Protein AF-A0A423Q0F4-F1 (afdb_monomer)

Mean predicted aligned error: 10.92 Å

Radius of gyration: 23.98 Å; Cα contacts (8 Å, |Δi|>4): 524; chains: 1; bounding box: 51×49×92 Å

Sequence (237 aa):
MSHARRPVGFLVGTGVAAMLVLAGCHDDTAHIDTHADQPAQPDGPSQTDLSLPELSAGTSAVVLAGDPAGNDGLAFFDESGRAFISLAPTSGIGAQVIYRRANASAPWHRVPAPTTPLSLTRRFTIAAPVAPITADNLAGHYQSVIGDDIAAFTINDAATIDAAGAGCRLAGRIAPAQRLAAGTAAHLSVAGCAGTADGDYDGLIVVDTEAINAAWHFIGAGDGQVLDIYAFLISEG

Structure (mmCIF, N/CA/C/O backbone):
data_AF-A0A423Q0F4-F1
#
_entry.id   AF-A0A423Q0F4-F1
#
loop_
_atom_site.group_PDB
_atom_site.id
_atom_site.type_symbol
_atom_site.label_atom_id
_atom_site.label_alt_id
_atom_site.label_comp_id
_atom_site.label_asym_id
_atom_site.label_entity_id
_atom_site.label_seq_id
_atom_site.pdbx_PDB_ins_code
_atom_site.Cartn_x
_atom_site.Cartn_y
_atom_site.Cartn_z
_atom_site.occupancy
_atom_site.B_iso_or_equiv
_atom_site.auth_seq_id
_atom_site.auth_comp_id
_atom_site.auth_asym_id
_atom_site.auth_atom_id
_atom_site.pdbx_PDB_model_num
ATOM 1 N N . MET A 1 1 ? -20.692 -15.185 52.827 1.00 48.38 1 MET A N 1
ATOM 2 C CA . MET A 1 1 ? -22.017 -15.725 52.456 1.00 48.38 1 MET A CA 1
ATOM 3 C C . MET A 1 1 ? -21.889 -16.311 51.065 1.00 48.38 1 MET A C 1
ATOM 5 O O . MET A 1 1 ? -21.524 -15.600 50.143 1.00 48.38 1 MET A O 1
ATOM 9 N N . SER A 1 2 ? -22.018 -17.631 50.985 1.00 54.19 2 SER A N 1
ATOM 10 C CA . SER A 1 2 ? -21.721 -18.450 49.811 1.00 54.19 2 SER A CA 1
ATOM 11 C C . SER A 1 2 ? -22.991 -18.586 48.974 1.00 54.19 2 SER A C 1
ATOM 13 O O . SER A 1 2 ? -23.989 -19.080 49.498 1.00 54.19 2 SER A O 1
ATOM 15 N N . HIS A 1 3 ? -22.981 -18.135 47.717 1.00 51.12 3 HIS A N 1
ATOM 16 C CA . HIS A 1 3 ? -24.087 -18.369 46.791 1.00 51.12 3 HIS A CA 1
ATOM 17 C C . HIS A 1 3 ? -23.683 -19.324 45.671 1.00 51.12 3 HIS A C 1
ATOM 19 O O . HIS A 1 3 ? -22.621 -19.233 45.062 1.00 51.12 3 HIS A O 1
ATOM 25 N N . ALA A 1 4 ? -24.572 -20.297 45.512 1.00 56.38 4 ALA A N 1
ATOM 26 C CA . ALA A 1 4 ? -24.436 -21.552 44.814 1.00 56.38 4 ALA A CA 1
ATOM 27 C C . ALA A 1 4 ? -24.379 -21.425 43.289 1.00 56.38 4 ALA A C 1
ATOM 29 O O . ALA A 1 4 ? -25.047 -20.597 42.674 1.00 56.38 4 ALA A O 1
ATOM 30 N N . ARG A 1 5 ? -23.633 -22.362 42.697 1.00 60.22 5 ARG A N 1
ATOM 31 C CA . ARG A 1 5 ? -23.650 -22.705 41.273 1.00 60.22 5 ARG A CA 1
ATOM 32 C C . ARG A 1 5 ? -25.023 -23.248 40.858 1.00 60.22 5 ARG A C 1
ATOM 34 O O . ARG A 1 5 ? -25.636 -24.015 41.600 1.00 60.22 5 ARG A O 1
ATOM 41 N N . ARG A 1 6 ? -25.434 -22.958 39.622 1.00 58.25 6 ARG A N 1
ATOM 42 C CA . ARG A 1 6 ? -26.453 -23.718 38.880 1.00 58.25 6 ARG A CA 1
ATOM 43 C C . ARG A 1 6 ? -25.888 -24.140 37.518 1.00 58.25 6 ARG A C 1
ATOM 45 O O . ARG A 1 6 ? -25.431 -23.262 36.794 1.00 58.25 6 ARG A O 1
ATOM 52 N N . PRO A 1 7 ? -25.935 -25.434 37.155 1.00 62.53 7 PRO A N 1
ATOM 53 C CA . PRO A 1 7 ? -25.719 -25.898 35.791 1.00 62.53 7 PRO A CA 1
ATOM 54 C C . PRO A 1 7 ? -27.043 -26.363 35.164 1.00 62.53 7 PRO A C 1
ATOM 56 O O . PRO A 1 7 ? -27.762 -27.163 35.754 1.00 62.53 7 PRO A O 1
ATOM 59 N N . VAL A 1 8 ? -27.348 -25.883 33.961 1.00 56.84 8 VAL A N 1
ATOM 60 C CA . VAL A 1 8 ? -28.363 -26.413 33.027 1.00 56.84 8 VAL A CA 1
ATOM 61 C C . VAL A 1 8 ? -27.888 -25.931 31.646 1.00 56.84 8 VAL A C 1
ATOM 63 O O . VAL A 1 8 ? -27.574 -24.756 31.531 1.00 56.84 8 VAL A O 1
ATOM 66 N N . GLY A 1 9 ? -27.717 -26.692 30.568 1.00 46.19 9 GLY A N 1
ATOM 67 C CA . GLY A 1 9 ? -28.124 -28.042 30.197 1.00 46.19 9 GLY A CA 1
ATOM 68 C C . GLY A 1 9 ? -28.614 -27.991 28.739 1.00 46.19 9 GLY A C 1
ATOM 69 O O . GLY A 1 9 ? -29.471 -27.166 28.452 1.00 46.19 9 GLY A O 1
ATOM 70 N N . PHE A 1 10 ? -28.114 -28.901 27.885 1.00 43.16 10 PHE A N 1
ATOM 71 C CA . PHE A 1 10 ? -28.617 -29.261 26.537 1.00 43.16 10 PHE A CA 1
ATOM 72 C C . PHE A 1 10 ? -28.525 -28.167 25.437 1.00 43.16 10 PHE A C 1
ATOM 74 O O . PHE A 1 10 ? -28.510 -26.986 25.730 1.00 43.16 10 PHE A O 1
ATOM 81 N N . LEU A 1 11 ? -28.396 -28.446 24.134 1.00 53.53 11 LEU A N 1
ATOM 82 C CA . LEU A 1 11 ? -28.873 -29.560 23.314 1.00 53.53 11 LEU A CA 1
ATOM 83 C C . LEU A 1 11 ? -27.919 -29.794 22.122 1.00 53.53 11 LEU A C 1
ATOM 85 O O . LEU A 1 11 ? -27.473 -28.853 21.473 1.00 53.53 11 LEU A O 1
ATOM 89 N N . VAL A 1 12 ? -27.673 -31.067 21.815 1.00 52.34 12 VAL A N 1
ATOM 90 C CA . VAL A 1 12 ? -27.066 -31.550 20.568 1.00 52.34 12 VAL A CA 1
ATOM 91 C C . VAL A 1 12 ? -28.127 -31.497 19.467 1.00 52.34 12 VAL A C 1
ATOM 93 O O . VAL A 1 12 ? -29.198 -32.078 19.628 1.00 52.34 12 VAL A O 1
ATOM 96 N N . GLY A 1 13 ? -27.832 -30.824 18.356 1.00 53.34 13 GLY A N 1
ATOM 97 C CA . GLY A 1 13 ? -28.673 -30.795 17.160 1.00 53.34 13 GLY A CA 1
ATOM 98 C C . GLY A 1 13 ? -27.864 -31.182 15.929 1.00 53.34 13 GLY A C 1
ATOM 99 O O . GLY A 1 13 ? -27.228 -30.338 15.308 1.00 53.34 13 GLY A O 1
ATOM 100 N N . THR A 1 14 ? -27.865 -32.470 15.595 1.00 55.72 14 THR A N 1
ATOM 101 C CA . THR A 1 14 ? -27.281 -33.011 14.364 1.00 55.72 14 THR A CA 1
ATOM 102 C C . THR A 1 14 ? -28.329 -32.910 13.257 1.00 55.72 14 THR A C 1
ATOM 104 O O . THR A 1 14 ? -29.300 -33.662 13.252 1.00 55.72 14 THR A O 1
ATOM 107 N N . GLY A 1 15 ? -28.160 -31.963 12.336 1.00 54.22 15 GLY A N 1
ATOM 108 C CA . GLY A 1 15 ? -29.007 -31.814 11.154 1.00 54.22 15 GLY A CA 1
ATOM 109 C C . GLY A 1 15 ? -28.207 -32.086 9.888 1.00 54.22 15 GLY A C 1
ATOM 110 O O . GLY A 1 15 ? -27.555 -31.189 9.368 1.00 54.22 15 GLY A O 1
ATOM 111 N N . VAL A 1 16 ? -28.248 -33.327 9.402 1.00 50.56 16 VAL A N 1
ATOM 112 C CA . VAL A 1 16 ? -27.794 -33.686 8.053 1.00 50.56 16 VAL A CA 1
ATOM 113 C C . VAL A 1 16 ? -28.953 -33.419 7.098 1.00 50.56 16 VAL A C 1
ATOM 115 O O . VAL A 1 16 ? -29.982 -34.083 7.185 1.00 50.56 16 VAL A O 1
ATOM 118 N N . ALA A 1 17 ? -28.782 -32.472 6.178 1.00 60.41 17 ALA A N 1
ATOM 119 C CA . ALA A 1 17 ? -29.654 -32.316 5.022 1.00 60.41 17 ALA A CA 1
ATOM 120 C C . ALA A 1 17 ? -28.823 -32.543 3.757 1.00 60.41 17 ALA A C 1
ATOM 122 O O . ALA A 1 17 ? -28.063 -31.683 3.320 1.00 60.41 17 ALA A O 1
ATOM 123 N N . ALA A 1 18 ? -28.952 -33.745 3.200 1.00 53.09 18 ALA A N 1
ATOM 124 C CA . ALA A 1 18 ? -28.515 -34.057 1.852 1.00 53.09 18 ALA A CA 1
ATOM 125 C C . ALA A 1 18 ? -29.505 -33.426 0.863 1.00 53.09 18 ALA A C 1
ATOM 127 O O . ALA A 1 18 ? -30.694 -33.743 0.900 1.00 53.09 18 ALA A O 1
ATOM 128 N N . MET A 1 19 ? -29.021 -32.559 -0.027 1.00 53.00 19 MET A N 1
ATOM 129 C CA . MET A 1 19 ? -29.768 -32.139 -1.210 1.00 53.00 19 MET A CA 1
ATOM 130 C C . MET A 1 19 ? -29.064 -32.657 -2.460 1.00 53.00 19 MET A C 1
ATOM 132 O O . MET A 1 19 ? -27.984 -32.217 -2.841 1.00 53.00 19 MET A O 1
ATOM 136 N N . LEU A 1 20 ? -29.720 -33.652 -3.046 1.00 57.06 20 LEU A N 1
ATOM 137 C CA . LEU A 1 20 ? -29.474 -34.280 -4.329 1.00 57.06 20 LEU A CA 1
ATOM 138 C C . LEU A 1 20 ? -30.381 -33.585 -5.348 1.00 57.06 20 LEU A C 1
ATOM 140 O O . LEU A 1 20 ? -31.589 -33.789 -5.271 1.00 57.06 20 LEU A O 1
ATOM 144 N N . VAL A 1 21 ? -29.851 -32.803 -6.293 1.00 54.59 21 VAL A N 1
ATOM 145 C CA . VAL A 1 21 ? -30.644 -32.317 -7.437 1.00 54.59 21 VAL A CA 1
ATOM 146 C C . VAL A 1 21 ? -29.790 -32.218 -8.710 1.00 54.59 21 VAL A C 1
ATOM 148 O O . VAL A 1 21 ? -29.013 -31.292 -8.893 1.00 54.59 21 VAL A O 1
ATOM 151 N N . LEU A 1 22 ? -30.004 -33.236 -9.549 1.00 55.41 22 LEU A N 1
ATOM 152 C CA . LEU A 1 22 ? -30.220 -33.238 -11.002 1.00 55.41 22 LEU A CA 1
ATOM 153 C C . LEU A 1 22 ? -29.158 -32.646 -11.945 1.00 55.41 22 LEU A C 1
ATOM 155 O O . LEU A 1 22 ? -29.043 -31.443 -12.155 1.00 55.41 22 LEU A O 1
ATOM 159 N N . ALA A 1 23 ? -28.510 -33.579 -12.647 1.00 54.31 23 ALA A N 1
ATOM 160 C CA . ALA A 1 23 ? -27.918 -33.387 -13.961 1.00 54.31 23 ALA A CA 1
ATOM 161 C C . ALA A 1 23 ? -28.992 -32.956 -14.978 1.00 54.31 23 ALA A C 1
ATOM 163 O O . ALA A 1 23 ? -29.957 -33.684 -15.216 1.00 54.31 23 ALA A O 1
ATOM 164 N N . GLY A 1 24 ? -28.803 -31.782 -15.580 1.00 47.88 24 GLY A N 1
ATOM 165 C CA . GLY A 1 24 ? -29.509 -31.347 -16.779 1.00 47.88 24 GLY A CA 1
ATOM 166 C C . GLY A 1 24 ? -28.598 -31.506 -17.991 1.00 47.88 24 GLY A C 1
ATOM 167 O O . GLY A 1 24 ? -27.594 -30.809 -18.107 1.00 47.88 24 GLY A O 1
ATOM 168 N N . CYS A 1 25 ? -28.944 -32.436 -18.879 1.00 68.75 25 CYS A N 1
ATOM 169 C CA . CYS A 1 25 ? -28.477 -32.451 -20.260 1.00 68.75 25 CYS A CA 1
ATOM 170 C C . CYS A 1 25 ? -29.236 -31.355 -21.021 1.00 68.75 25 CYS A C 1
ATOM 172 O O . CYS A 1 25 ? -30.467 -31.361 -20.986 1.00 68.75 25 CYS A O 1
ATOM 174 N N . HIS A 1 26 ? -28.543 -30.440 -21.702 1.00 50.12 26 HIS A N 1
ATOM 175 C CA . HIS A 1 26 ? -29.194 -29.547 -22.660 1.00 50.12 26 HIS A CA 1
ATOM 176 C C . HIS A 1 26 ? -28.307 -29.300 -23.886 1.00 50.12 26 HIS A C 1
ATOM 178 O O . HIS A 1 26 ? -27.289 -28.621 -23.806 1.00 50.12 26 HIS A O 1
ATOM 184 N N . ASP A 1 27 ? -28.718 -29.972 -24.962 1.00 57.00 27 ASP A N 1
ATOM 185 C CA . ASP A 1 27 ? -28.709 -29.623 -26.385 1.00 57.00 27 ASP A CA 1
ATOM 186 C C . ASP A 1 27 ? -27.576 -28.762 -26.971 1.00 57.00 27 ASP A C 1
ATOM 188 O O . ASP A 1 27 ? -27.531 -27.538 -26.850 1.00 57.00 27 ASP A O 1
ATOM 192 N N . ASP A 1 28 ? -26.756 -29.446 -27.777 1.00 52.50 28 ASP A N 1
ATOM 193 C CA . ASP A 1 28 ? -25.955 -28.894 -28.867 1.00 52.50 28 ASP A CA 1
ATOM 194 C C . ASP A 1 28 ? -26.846 -28.125 -29.857 1.00 52.50 28 ASP A C 1
ATOM 196 O O . ASP A 1 28 ? -27.522 -28.712 -30.706 1.00 52.50 28 ASP A O 1
ATOM 200 N N . THR A 1 29 ? -26.807 -26.793 -29.795 1.00 55.84 29 THR A N 1
ATOM 201 C CA . THR A 1 29 ? -27.283 -25.938 -30.887 1.00 55.84 29 THR A CA 1
ATOM 202 C C . THR A 1 29 ? -26.090 -25.203 -31.478 1.00 55.84 29 THR A C 1
ATOM 204 O O . THR A 1 29 ? -25.534 -24.286 -30.877 1.00 55.84 29 THR A O 1
ATOM 207 N N . ALA A 1 30 ? -25.683 -25.633 -32.670 1.00 53.69 30 ALA A N 1
ATOM 208 C CA . ALA A 1 30 ? -24.717 -24.934 -33.497 1.00 53.69 30 ALA A CA 1
ATOM 209 C C . ALA A 1 30 ? -25.262 -23.543 -33.869 1.00 53.69 30 ALA A C 1
ATOM 211 O O . ALA A 1 30 ? -26.082 -23.419 -34.776 1.00 53.69 30 ALA A O 1
ATOM 212 N N . HIS A 1 31 ? -24.790 -22.503 -33.181 1.00 48.31 31 HIS A N 1
ATOM 213 C CA . HIS A 1 31 ? -24.920 -21.12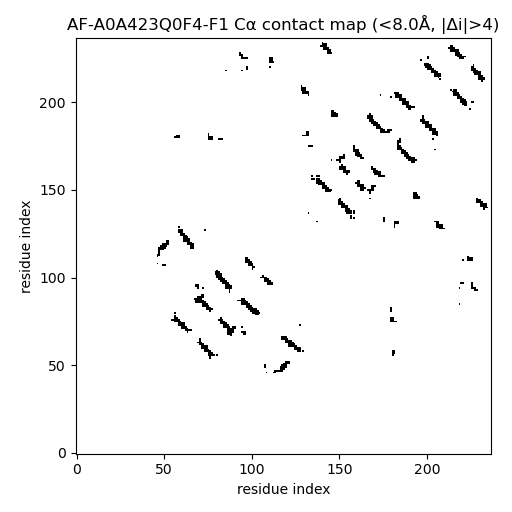3 -33.639 1.00 48.31 31 HIS A CA 1
ATOM 214 C C . HIS A 1 31 ? -23.675 -20.759 -34.455 1.00 48.31 31 HIS A C 1
ATOM 216 O O . HIS A 1 31 ? -22.594 -20.512 -33.923 1.00 48.31 31 HIS A O 1
ATOM 222 N N . ILE A 1 32 ? -23.833 -20.782 -35.780 1.00 53.03 32 ILE A N 1
ATOM 223 C CA . ILE A 1 32 ? -22.963 -20.066 -36.711 1.00 53.03 32 ILE A CA 1
ATOM 224 C C . ILE A 1 32 ? -23.462 -18.622 -36.697 1.00 53.03 32 ILE A C 1
ATOM 226 O O . ILE A 1 32 ? -24.402 -18.303 -37.418 1.00 53.03 32 ILE A O 1
ATOM 230 N N . ASP A 1 33 ? -22.847 -17.768 -35.879 1.00 48.81 33 ASP A N 1
ATOM 231 C CA . ASP A 1 33 ? -23.022 -16.319 -35.981 1.00 48.81 33 ASP A CA 1
ATOM 232 C C . ASP A 1 33 ? -21.748 -15.681 -36.535 1.00 48.81 33 ASP A C 1
ATOM 234 O O . ASP A 1 33 ? -20.700 -15.566 -35.898 1.00 48.81 33 ASP A O 1
ATOM 238 N N . THR A 1 34 ? -21.862 -15.291 -37.800 1.00 51.75 34 THR A N 1
ATOM 239 C CA . THR A 1 34 ? -20.984 -14.378 -38.521 1.00 51.75 34 THR A CA 1
ATOM 240 C C . THR A 1 34 ? -20.975 -13.008 -37.842 1.00 51.75 34 THR A C 1
ATOM 242 O O . THR A 1 34 ? -21.810 -12.160 -38.146 1.00 51.75 34 THR A O 1
ATOM 245 N N . HIS A 1 35 ? -19.999 -12.761 -36.969 1.00 46.22 35 HIS A N 1
ATOM 246 C CA . HIS A 1 35 ? -19.651 -11.410 -36.522 1.00 46.22 35 HIS A CA 1
ATOM 247 C C . HIS A 1 35 ? -18.732 -10.730 -37.548 1.00 46.22 35 HIS A C 1
ATOM 249 O O . HIS A 1 35 ? -17.524 -10.607 -37.352 1.00 46.22 35 HIS A O 1
ATOM 255 N N . ALA A 1 36 ? -19.312 -10.296 -38.665 1.00 54.66 36 ALA A N 1
ATOM 256 C CA . ALA A 1 36 ? -18.805 -9.146 -39.406 1.00 54.66 36 ALA A CA 1
ATOM 257 C C . ALA A 1 36 ? -19.613 -7.931 -38.921 1.00 54.66 36 ALA A C 1
ATOM 259 O O . ALA A 1 36 ? -20.827 -8.038 -38.798 1.00 54.66 36 ALA A O 1
ATOM 260 N N . ASP A 1 37 ? -18.944 -6.819 -38.617 1.00 50.91 37 ASP A N 1
ATOM 261 C CA . ASP A 1 37 ? -19.517 -5.552 -38.118 1.00 50.91 37 ASP A CA 1
ATOM 262 C C . ASP A 1 37 ? -19.712 -5.403 -36.598 1.00 50.91 37 ASP A C 1
ATOM 264 O O . ASP A 1 37 ? -20.593 -4.669 -36.148 1.00 50.91 37 ASP A O 1
ATOM 268 N N . GLN A 1 38 ? -18.833 -5.987 -35.776 1.00 51.53 38 GLN A N 1
ATOM 269 C CA . GLN A 1 38 ? -18.613 -5.407 -34.446 1.00 51.53 38 GLN A CA 1
ATOM 270 C C . GLN A 1 38 ? -17.633 -4.230 -34.598 1.00 51.53 38 GLN A C 1
ATOM 272 O O . GLN A 1 38 ? -16.486 -4.462 -34.992 1.00 51.53 38 GLN A O 1
ATOM 277 N N . PRO A 1 39 ? -18.047 -2.968 -34.354 1.00 52.50 39 PRO A N 1
ATOM 278 C CA . PRO A 1 39 ? -17.123 -1.842 -34.377 1.00 52.50 39 PRO A CA 1
ATOM 279 C C . PRO A 1 39 ? -15.996 -2.126 -33.388 1.00 52.50 39 PRO A C 1
ATOM 281 O O . PRO A 1 39 ? -16.258 -2.589 -32.276 1.00 52.50 39 PRO A O 1
ATOM 284 N N . ALA A 1 40 ? -14.754 -1.890 -33.818 1.00 54.81 40 ALA A N 1
ATOM 285 C CA . ALA A 1 40 ? -13.580 -2.048 -32.975 1.00 54.81 40 ALA A CA 1
ATOM 286 C C . ALA A 1 40 ? -13.851 -1.374 -31.627 1.00 54.81 40 ALA A C 1
ATOM 288 O O . ALA A 1 40 ? -14.123 -0.171 -31.563 1.00 54.81 40 ALA A O 1
ATOM 289 N N . GLN A 1 41 ? -13.850 -2.175 -30.564 1.00 44.31 41 GLN A N 1
ATOM 290 C CA . GLN A 1 41 ? -13.897 -1.649 -29.214 1.00 44.31 41 GLN A CA 1
ATOM 291 C C . GLN A 1 41 ? -12.660 -0.751 -29.090 1.00 44.31 41 GLN A C 1
ATOM 293 O O . GLN A 1 41 ? -11.574 -1.227 -29.420 1.00 44.31 41 GLN A O 1
ATOM 298 N N . PRO A 1 42 ? -12.799 0.539 -28.737 1.00 46.00 42 PRO A N 1
ATOM 299 C CA . PRO A 1 42 ? -11.658 1.438 -28.693 1.00 46.00 42 PRO A CA 1
ATOM 300 C C . PRO A 1 42 ? -10.636 0.829 -27.745 1.00 46.00 42 PRO A C 1
ATOM 302 O O . PRO A 1 42 ? -10.959 0.578 -26.582 1.00 46.00 42 PRO A O 1
ATOM 305 N N . ASP A 1 43 ? -9.447 0.535 -28.272 1.00 52.03 43 ASP A N 1
ATOM 306 C CA . ASP A 1 43 ? -8.318 0.070 -27.485 1.00 52.03 43 ASP A CA 1
ATOM 307 C C . ASP A 1 43 ? -8.177 1.045 -26.313 1.00 52.03 43 ASP A C 1
ATOM 309 O O . ASP A 1 43 ? -7.875 2.229 -26.499 1.00 52.03 43 ASP A O 1
ATOM 313 N N . GLY A 1 44 ? -8.493 0.575 -25.099 1.00 50.62 44 GLY A N 1
ATOM 314 C CA . GLY A 1 44 ? -8.213 1.331 -23.883 1.00 50.62 44 GLY A CA 1
ATOM 315 C C . GLY A 1 44 ? -6.748 1.765 -23.921 1.00 50.62 44 GLY A C 1
ATOM 316 O O . GLY A 1 44 ? -5.949 1.068 -24.551 1.00 50.62 44 GLY A O 1
ATOM 317 N N . PRO A 1 45 ? -6.386 2.917 -23.324 1.00 47.28 45 PRO A N 1
ATOM 318 C CA . PRO A 1 45 ? -5.078 3.533 -23.521 1.00 47.28 45 PRO A CA 1
ATOM 319 C C . PRO A 1 45 ? -3.982 2.477 -23.415 1.00 47.28 45 PRO A C 1
ATOM 321 O O . PRO A 1 45 ? -3.787 1.889 -22.350 1.00 47.28 45 PRO A O 1
ATOM 324 N N . SER A 1 46 ? -3.344 2.196 -24.559 1.00 51.03 46 SER A N 1
ATOM 325 C CA . SER A 1 46 ? -2.267 1.221 -24.673 1.00 51.03 46 SER A CA 1
ATOM 326 C C . SER A 1 46 ? -1.268 1.549 -23.585 1.00 51.03 46 SER A C 1
ATOM 328 O O . SER A 1 46 ? -0.697 2.639 -23.596 1.00 51.03 46 SER A O 1
ATOM 330 N N . GLN A 1 47 ? -1.128 0.632 -22.630 1.00 54.25 47 GLN A N 1
ATOM 331 C CA . GLN A 1 47 ? -0.274 0.786 -21.469 1.00 54.25 47 GLN A CA 1
ATOM 332 C C . GLN A 1 47 ? 1.102 1.226 -21.954 1.00 54.25 47 GLN A C 1
ATOM 334 O O . GLN A 1 47 ? 1.791 0.494 -22.663 1.00 54.25 47 GLN A O 1
ATOM 339 N N . THR A 1 48 ? 1.409 2.490 -21.693 1.00 60.97 48 THR A N 1
ATOM 340 C CA . THR A 1 48 ? 2.514 3.166 -22.342 1.00 60.97 48 THR A CA 1
ATOM 341 C C . THR A 1 48 ? 3.811 2.462 -21.986 1.00 60.97 48 THR A C 1
ATOM 343 O O . THR A 1 48 ? 3.977 2.078 -20.832 1.00 60.97 48 THR A O 1
ATOM 346 N N . ASP A 1 49 ? 4.684 2.279 -22.979 1.00 77.25 49 ASP A N 1
ATOM 347 C CA . ASP A 1 49 ? 5.936 1.519 -22.895 1.00 77.25 49 ASP A CA 1
ATOM 348 C C . ASP A 1 49 ? 6.628 1.755 -21.539 1.00 77.25 49 ASP A C 1
ATOM 350 O O . ASP A 1 49 ? 7.097 2.864 -21.263 1.00 77.25 49 ASP A O 1
ATOM 354 N N . LEU A 1 50 ? 6.571 0.746 -20.661 1.00 80.56 50 LEU A N 1
ATOM 355 C CA . LEU A 1 50 ? 7.010 0.817 -19.271 1.00 80.56 50 LEU A CA 1
ATOM 356 C C . LEU A 1 50 ? 8.087 -0.233 -19.025 1.00 80.56 50 LEU A C 1
ATOM 358 O O . LEU A 1 50 ? 7.821 -1.435 -19.020 1.00 80.56 50 LEU A O 1
ATOM 362 N N . SER A 1 51 ? 9.305 0.238 -18.777 1.00 81.44 51 SER A N 1
ATOM 363 C CA . SER A 1 51 ? 10.460 -0.608 -18.478 1.00 81.44 51 SER A CA 1
ATOM 364 C C . SER A 1 51 ? 10.960 -0.348 -17.063 1.00 81.44 51 SER A C 1
ATOM 366 O O . SER A 1 51 ? 11.120 0.807 -16.665 1.00 81.44 51 SER A O 1
ATOM 368 N N . LEU A 1 52 ? 11.193 -1.421 -16.305 1.00 85.12 52 LEU A N 1
ATOM 369 C CA . LEU A 1 52 ? 11.758 -1.383 -14.959 1.00 85.12 52 LEU A CA 1
ATOM 370 C C . LEU A 1 52 ? 13.042 -2.220 -14.898 1.00 85.12 52 LEU A C 1
ATOM 372 O O . LEU A 1 52 ? 13.148 -3.232 -15.594 1.00 85.12 52 LEU A O 1
ATOM 376 N N . PRO A 1 53 ? 14.007 -1.836 -14.046 1.00 83.12 53 PRO A N 1
ATOM 377 C CA . PRO A 1 53 ? 15.214 -2.620 -13.823 1.00 83.12 53 PRO A CA 1
ATOM 378 C C . PRO A 1 53 ? 14.881 -3.980 -13.198 1.00 83.12 53 PRO A C 1
ATOM 380 O O . PRO A 1 53 ? 13.956 -4.099 -12.396 1.00 83.12 53 PRO A O 1
ATOM 383 N N . GLU A 1 54 ? 15.685 -4.996 -13.509 1.00 82.19 54 GLU A N 1
ATOM 384 C CA . GLU A 1 54 ? 15.584 -6.294 -12.843 1.00 82.19 54 GLU A CA 1
ATOM 385 C C . GLU A 1 54 ? 16.044 -6.179 -11.380 1.00 82.19 54 GLU A C 1
ATOM 387 O O . GLU A 1 54 ? 17.140 -5.683 -11.078 1.00 82.19 54 GLU A O 1
ATOM 392 N N . LEU A 1 55 ? 15.181 -6.627 -10.469 1.00 85.56 55 LEU A N 1
ATOM 393 C CA . LEU A 1 55 ? 15.412 -6.688 -9.029 1.00 85.56 55 LEU A CA 1
ATOM 394 C C . LEU A 1 55 ? 15.347 -8.152 -8.583 1.00 85.56 55 LEU A C 1
ATOM 396 O O . LEU A 1 55 ? 14.574 -8.940 -9.125 1.00 85.56 55 LEU A O 1
ATOM 400 N N . SER A 1 56 ? 16.179 -8.520 -7.610 1.00 89.81 56 SER A N 1
ATOM 401 C CA . SER A 1 56 ? 16.163 -9.862 -7.025 1.00 89.81 56 SER A CA 1
ATOM 402 C C . SER A 1 56 ? 14.923 -10.072 -6.157 1.00 89.81 56 SER A C 1
ATOM 404 O O . SER A 1 56 ? 14.385 -9.113 -5.603 1.00 89.81 56 SER A O 1
ATOM 406 N N . ALA A 1 57 ? 14.522 -11.332 -5.972 1.00 93.69 57 ALA A N 1
ATOM 407 C CA . ALA A 1 57 ? 13.500 -11.698 -4.996 1.00 93.69 57 ALA A CA 1
ATOM 408 C C . ALA A 1 57 ? 13.859 -11.196 -3.581 1.00 93.69 57 ALA A C 1
ATOM 410 O O . ALA A 1 57 ? 15.034 -11.139 -3.206 1.00 93.69 57 ALA A O 1
ATOM 411 N N . GLY A 1 58 ? 12.837 -10.847 -2.799 1.00 94.44 58 GLY A N 1
ATOM 412 C CA . GLY A 1 58 ? 12.956 -10.269 -1.463 1.00 94.44 58 GLY A CA 1
ATOM 413 C C . GLY A 1 58 ? 12.297 -8.896 -1.348 1.00 94.44 58 GLY A C 1
ATOM 414 O O . GLY A 1 58 ? 11.536 -8.474 -2.222 1.00 94.44 58 GLY A O 1
ATOM 415 N N . THR A 1 59 ? 12.590 -8.207 -0.245 1.00 95.56 59 THR A N 1
ATOM 416 C CA . THR A 1 59 ? 12.183 -6.814 -0.046 1.00 95.56 59 THR A CA 1
ATOM 417 C C . THR A 1 59 ? 13.393 -5.894 -0.045 1.00 95.56 59 THR A C 1
ATOM 419 O O . THR A 1 59 ? 14.427 -6.189 0.558 1.00 95.56 59 THR A O 1
ATOM 422 N N . SER A 1 60 ? 13.287 -4.769 -0.739 1.00 95.50 60 SER A N 1
ATOM 423 C CA . SER A 1 60 ? 14.355 -3.779 -0.832 1.00 95.50 60 SER A CA 1
ATOM 424 C C . SER A 1 60 ? 13.820 -2.358 -0.757 1.00 95.50 60 SER A C 1
ATOM 426 O O . SER A 1 60 ? 12.765 -2.066 -1.313 1.00 95.50 60 SER A O 1
ATOM 428 N N . ALA A 1 61 ? 14.574 -1.477 -0.107 1.00 94.88 61 ALA A N 1
ATOM 429 C CA . ALA A 1 61 ? 14.418 -0.046 -0.290 1.00 94.88 61 ALA A CA 1
ATOM 430 C C . ALA A 1 61 ? 15.065 0.316 -1.630 1.00 94.88 61 ALA A C 1
ATOM 432 O O . ALA A 1 61 ? 16.168 -0.152 -1.946 1.00 94.88 61 ALA A O 1
ATOM 433 N N . VAL A 1 62 ? 14.366 1.097 -2.445 1.00 95.56 62 VAL A N 1
ATOM 434 C CA . VAL A 1 62 ? 14.759 1.402 -3.821 1.00 95.56 62 VAL A CA 1
ATOM 435 C C . VAL A 1 62 ? 14.724 2.896 -4.075 1.00 95.56 62 VAL A C 1
ATOM 437 O O . VAL A 1 62 ? 13.802 3.586 -3.663 1.00 95.56 62 VAL A O 1
ATOM 440 N N . VAL A 1 63 ? 15.710 3.370 -4.838 1.00 95.19 63 VAL A N 1
ATOM 441 C CA . VAL A 1 63 ? 15.640 4.677 -5.490 1.00 95.19 63 VAL A CA 1
ATOM 442 C C . VAL A 1 63 ? 15.623 4.459 -6.994 1.00 95.19 63 VAL A C 1
ATOM 444 O O . VAL A 1 63 ? 16.582 3.921 -7.565 1.00 95.19 63 VAL A O 1
ATOM 447 N N . LEU A 1 64 ? 14.537 4.868 -7.638 1.00 95.19 64 LEU A N 1
ATOM 448 C CA . LEU A 1 64 ? 14.322 4.792 -9.077 1.00 95.19 64 LEU A CA 1
ATOM 449 C C . LEU A 1 64 ? 14.272 6.204 -9.674 1.00 95.19 64 LEU A C 1
ATOM 451 O O . LEU A 1 64 ? 13.900 7.167 -9.018 1.00 95.19 64 LEU A O 1
ATOM 455 N N . ALA A 1 65 ? 14.664 6.346 -10.935 1.00 94.00 65 ALA A N 1
ATOM 456 C CA . ALA A 1 65 ? 14.530 7.595 -11.679 1.00 94.00 65 ALA A CA 1
ATOM 457 C C . ALA A 1 65 ? 13.762 7.350 -12.975 1.00 94.00 65 ALA A C 1
ATOM 459 O O . ALA A 1 65 ? 13.987 6.328 -13.620 1.00 94.00 65 ALA A O 1
ATOM 460 N N . GLY A 1 66 ? 12.921 8.305 -13.376 1.00 93.31 66 GLY A N 1
ATOM 461 C CA . GLY A 1 66 ? 12.176 8.259 -14.640 1.00 93.31 66 GLY A CA 1
ATOM 462 C C . GLY A 1 66 ? 10.674 8.483 -14.493 1.00 93.31 66 GLY A C 1
ATOM 463 O O . GLY A 1 66 ? 10.030 8.816 -15.480 1.00 93.31 66 GLY A O 1
ATOM 464 N N . ASP A 1 67 ? 10.129 8.373 -13.279 1.00 95.25 67 ASP A N 1
ATOM 465 C CA . ASP A 1 67 ? 8.742 8.723 -12.977 1.00 95.25 67 ASP A CA 1
ATOM 466 C C . ASP A 1 67 ? 8.692 10.009 -12.135 1.00 95.25 67 ASP A C 1
ATOM 468 O O . ASP A 1 67 ? 9.269 10.044 -11.048 1.00 95.25 67 ASP A O 1
ATOM 472 N N . PRO A 1 68 ? 8.032 11.082 -12.606 1.00 93.69 68 PRO A N 1
ATOM 473 C CA . PRO A 1 68 ? 7.915 12.321 -11.841 1.00 93.69 68 PRO A CA 1
ATOM 474 C C . PRO A 1 68 ? 7.063 12.189 -10.568 1.00 93.69 68 PRO 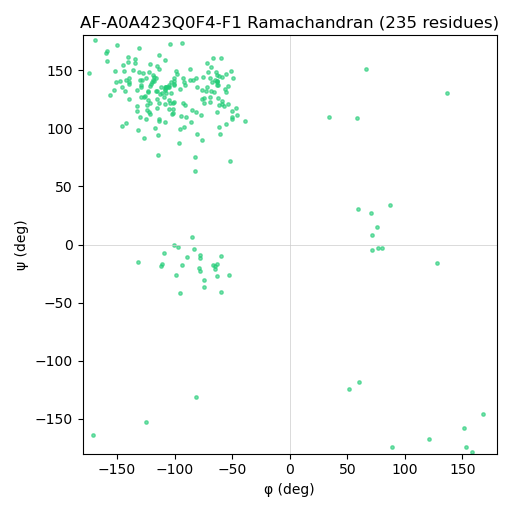A C 1
ATOM 476 O O . PRO A 1 68 ? 7.154 13.060 -9.707 1.00 93.69 68 PRO A O 1
ATOM 479 N N . ALA A 1 69 ? 6.236 11.145 -10.435 1.00 93.38 69 ALA A N 1
ATOM 480 C CA . ALA A 1 69 ? 5.394 10.944 -9.254 1.00 93.38 69 ALA A CA 1
ATOM 481 C C . ALA A 1 69 ? 6.155 10.365 -8.053 1.00 93.38 69 ALA A C 1
ATOM 483 O O . ALA A 1 69 ? 5.691 10.494 -6.922 1.00 93.38 69 ALA A O 1
ATOM 484 N N . GLY A 1 70 ? 7.309 9.731 -8.272 1.00 93.00 70 GLY A N 1
ATOM 485 C CA . GLY A 1 70 ? 8.060 9.133 -7.179 1.00 93.00 70 GLY A CA 1
ATOM 486 C C . GLY A 1 70 ? 9.404 8.567 -7.603 1.00 93.00 70 GLY A C 1
ATOM 487 O O . GLY A 1 70 ? 9.577 8.072 -8.717 1.00 93.00 70 GLY A O 1
ATOM 488 N N . ASN A 1 71 ? 10.357 8.637 -6.684 1.00 95.56 71 ASN A N 1
ATOM 489 C CA . ASN A 1 71 ? 11.722 8.169 -6.876 1.00 95.56 71 ASN A CA 1
ATOM 490 C C . ASN A 1 71 ? 12.226 7.290 -5.727 1.00 95.56 71 ASN A C 1
ATOM 492 O O . ASN A 1 71 ? 13.228 6.621 -5.929 1.00 95.56 71 ASN A O 1
ATOM 496 N N . ASP A 1 72 ? 11.574 7.270 -4.567 1.00 95.88 72 ASP A N 1
ATOM 497 C CA . ASP A 1 72 ? 12.049 6.609 -3.348 1.00 95.88 72 ASP A CA 1
ATOM 498 C C . ASP A 1 72 ? 10.944 5.715 -2.782 1.00 95.88 72 ASP A C 1
ATOM 500 O O . ASP A 1 72 ? 9.789 6.133 -2.744 1.00 95.88 72 ASP A O 1
ATOM 504 N N . GLY A 1 73 ? 11.256 4.491 -2.362 1.00 95.38 73 GLY A N 1
ATOM 505 C CA . GLY A 1 73 ? 10.284 3.658 -1.664 1.00 95.38 73 GLY A CA 1
ATOM 506 C C . GLY A 1 73 ? 10.692 2.200 -1.515 1.00 95.38 73 GLY A C 1
ATOM 507 O O . GLY A 1 73 ? 11.866 1.875 -1.329 1.00 95.38 73 GLY A O 1
ATOM 508 N N . LEU A 1 74 ? 9.706 1.305 -1.568 1.00 95.81 74 LEU A N 1
ATOM 509 C CA . LEU A 1 74 ? 9.866 -0.114 -1.257 1.00 95.81 74 LEU A CA 1
ATOM 510 C C . LEU A 1 74 ? 9.526 -0.982 -2.464 1.00 95.81 74 LEU A C 1
ATOM 512 O O . LEU A 1 74 ? 8.569 -0.736 -3.190 1.00 95.81 74 LEU A O 1
ATOM 516 N N . ALA A 1 75 ? 10.299 -2.044 -2.645 1.00 96.56 75 ALA A N 1
ATOM 517 C CA . ALA A 1 75 ? 10.122 -3.050 -3.675 1.00 96.56 75 ALA A CA 1
ATOM 518 C C . ALA A 1 75 ? 9.982 -4.434 -3.040 1.00 96.56 75 ALA A C 1
ATOM 520 O O . ALA A 1 75 ? 10.818 -4.828 -2.229 1.00 96.56 75 ALA A O 1
ATOM 521 N N . PHE A 1 76 ? 8.965 -5.186 -3.453 1.00 96.44 76 PHE A N 1
ATOM 522 C CA . PHE A 1 76 ? 8.666 -6.546 -3.012 1.00 96.44 76 PHE A CA 1
ATOM 523 C C . PHE A 1 76 ? 8.610 -7.456 -4.232 1.00 96.44 76 PHE A C 1
ATOM 525 O O . PHE A 1 76 ? 7.786 -7.248 -5.122 1.00 96.44 76 PHE A O 1
ATOM 532 N N . PHE A 1 77 ? 9.476 -8.461 -4.265 1.00 95.44 77 PHE A N 1
ATOM 533 C CA . PHE A 1 77 ? 9.583 -9.424 -5.356 1.00 95.44 77 PHE A CA 1
ATOM 534 C C . PHE A 1 77 ? 9.545 -10.843 -4.800 1.00 95.44 77 PHE A C 1
ATOM 536 O O . PHE A 1 77 ? 10.211 -11.138 -3.808 1.00 95.44 77 PHE A O 1
ATOM 543 N N . ASP A 1 78 ? 8.809 -11.740 -5.450 1.00 93.56 78 ASP A N 1
ATOM 544 C CA . ASP A 1 78 ? 8.941 -13.176 -5.200 1.00 93.56 78 ASP A CA 1
ATOM 545 C C . ASP A 1 78 ? 9.717 -13.882 -6.318 1.00 93.56 78 ASP A C 1
ATOM 547 O O . ASP A 1 78 ? 10.046 -13.308 -7.356 1.00 93.56 78 ASP A O 1
ATOM 551 N N . GLU A 1 79 ? 10.022 -15.157 -6.090 1.00 92.81 79 GLU A N 1
ATOM 552 C CA . GLU A 1 79 ? 10.793 -15.995 -7.013 1.00 92.81 79 GLU A CA 1
ATOM 553 C C . GLU A 1 79 ? 10.082 -16.236 -8.355 1.00 92.81 79 GLU A C 1
ATOM 555 O O . GLU A 1 79 ? 10.730 -16.575 -9.342 1.00 92.81 79 GLU A O 1
ATOM 560 N N . SER A 1 80 ? 8.761 -16.029 -8.426 1.00 92.69 80 SER A N 1
ATOM 561 C CA . SER A 1 80 ? 7.990 -16.135 -9.672 1.00 92.69 80 SER A CA 1
ATOM 562 C C . SER A 1 80 ? 8.048 -14.859 -10.525 1.00 92.69 80 SER A C 1
ATOM 564 O O . SER A 1 80 ? 7.501 -14.806 -11.633 1.00 92.69 80 SER A O 1
ATOM 566 N N . GLY A 1 81 ? 8.700 -13.811 -10.012 1.00 93.00 81 GLY A N 1
ATOM 567 C CA . GLY A 1 81 ? 8.767 -12.489 -10.623 1.00 93.00 81 GLY A CA 1
ATOM 568 C C . GLY A 1 81 ? 7.480 -11.682 -10.471 1.00 93.00 81 GLY A C 1
ATOM 569 O O . GLY A 1 81 ? 7.301 -10.691 -11.184 1.00 93.00 81 GLY A O 1
ATOM 570 N N . ARG A 1 82 ? 6.570 -12.091 -9.577 1.00 95.25 82 ARG A N 1
ATOM 571 C CA . ARG A 1 82 ? 5.494 -11.207 -9.129 1.00 95.25 82 ARG A CA 1
ATOM 572 C C . ARG A 1 82 ? 6.132 -10.084 -8.326 1.00 95.25 82 ARG A C 1
ATOM 574 O O . ARG A 1 82 ? 7.074 -10.316 -7.566 1.00 95.25 82 ARG A O 1
ATOM 581 N N . ALA A 1 83 ? 5.633 -8.873 -8.522 1.00 96.06 83 ALA A N 1
ATOM 582 C CA . ALA A 1 83 ? 6.250 -7.688 -7.963 1.00 96.06 83 ALA A CA 1
ATOM 583 C C . ALA A 1 83 ? 5.225 -6.650 -7.521 1.00 96.06 83 ALA A C 1
ATOM 585 O O . ALA A 1 83 ? 4.160 -6.502 -8.127 1.00 96.06 83 ALA A O 1
ATOM 586 N N . PHE A 1 84 ? 5.603 -5.903 -6.493 1.00 97.50 84 PHE A N 1
ATOM 587 C CA . PHE A 1 84 ? 4.919 -4.721 -5.998 1.00 97.50 84 PHE A CA 1
ATOM 588 C C . PHE A 1 84 ? 5.988 -3.695 -5.633 1.00 97.50 84 PHE A C 1
ATOM 590 O O . PHE A 1 84 ? 6.894 -4.006 -4.867 1.00 97.50 84 PHE A O 1
ATOM 597 N N . ILE A 1 85 ? 5.913 -2.487 -6.176 1.00 97.31 85 ILE A N 1
ATOM 598 C CA . ILE A 1 85 ? 6.830 -1.397 -5.841 1.00 97.31 85 ILE A CA 1
ATOM 599 C C . ILE A 1 85 ? 5.988 -0.181 -5.502 1.00 97.31 85 ILE A C 1
ATOM 601 O O . ILE A 1 85 ? 5.153 0.209 -6.310 1.00 97.31 85 ILE A O 1
ATOM 605 N N . SER A 1 86 ? 6.208 0.421 -4.345 1.00 97.62 86 SER A N 1
ATOM 606 C CA . SER A 1 86 ? 5.642 1.715 -3.981 1.00 97.62 86 SER A CA 1
ATOM 607 C C . SER A 1 86 ? 6.728 2.774 -4.063 1.00 97.62 86 SER A C 1
ATOM 609 O O . SER A 1 86 ? 7.846 2.540 -3.609 1.00 97.62 86 SER A O 1
ATOM 611 N N . LEU A 1 87 ? 6.414 3.928 -4.652 1.00 97.69 87 LEU A N 1
ATOM 612 C CA . LEU A 1 87 ? 7.313 5.078 -4.662 1.00 97.69 87 LEU A CA 1
ATOM 613 C C . LEU A 1 87 ? 6.588 6.329 -4.171 1.00 97.69 87 LEU A C 1
ATOM 615 O O . LEU A 1 87 ? 5.433 6.591 -4.522 1.00 97.69 87 LEU A O 1
ATOM 619 N N . ALA A 1 88 ? 7.319 7.126 -3.413 1.00 97.25 88 ALA A N 1
ATOM 620 C CA . ALA A 1 88 ? 6.996 8.469 -2.984 1.00 97.25 88 ALA A CA 1
ATOM 621 C C . ALA A 1 88 ? 7.980 9.476 -3.619 1.00 97.25 88 ALA A C 1
ATOM 623 O O . ALA A 1 88 ? 9.046 9.085 -4.113 1.00 97.25 88 ALA A O 1
ATOM 624 N N . PRO A 1 89 ? 7.655 10.782 -3.622 1.00 95.75 89 PRO A N 1
ATOM 625 C CA . PRO A 1 89 ? 8.553 11.831 -4.110 1.00 95.75 89 PRO A CA 1
ATOM 626 C C . PRO A 1 89 ? 9.851 11.966 -3.306 1.00 95.75 89 PRO A C 1
ATOM 628 O O . PRO A 1 89 ? 10.847 12.456 -3.836 1.00 95.75 89 PRO A O 1
ATOM 631 N N . THR A 1 90 ? 9.810 11.592 -2.025 1.00 93.12 90 THR A N 1
ATOM 632 C CA . THR A 1 90 ? 10.936 11.558 -1.085 1.00 93.12 90 THR A CA 1
ATOM 633 C C . THR A 1 90 ? 10.613 10.603 0.066 1.00 93.12 90 THR A C 1
ATOM 635 O O . THR A 1 90 ? 9.439 10.401 0.381 1.00 93.12 90 THR A O 1
ATOM 638 N N . SER A 1 91 ? 11.638 10.100 0.758 1.00 87.75 91 SER A N 1
ATOM 639 C CA . SER A 1 91 ? 11.483 9.384 2.032 1.00 87.75 91 SER A CA 1
ATOM 640 C C . SER A 1 91 ? 10.605 10.147 3.043 1.00 87.75 91 SER A C 1
ATOM 642 O O . SER A 1 91 ? 10.644 11.379 3.117 1.00 87.75 91 SER A O 1
ATOM 644 N N . GLY A 1 92 ? 9.799 9.407 3.809 1.00 86.62 92 GLY A N 1
ATOM 645 C CA . GLY A 1 92 ? 8.889 9.939 4.831 1.00 86.62 92 GLY A CA 1
ATOM 646 C C . GLY A 1 92 ? 7.565 10.505 4.305 1.00 86.62 92 GLY A C 1
ATOM 647 O O . GLY A 1 92 ? 6.721 10.906 5.103 1.00 86.62 92 GLY A O 1
ATOM 648 N N . ILE A 1 93 ? 7.362 10.533 2.986 1.00 93.25 93 ILE A N 1
ATOM 649 C CA . ILE A 1 93 ? 6.082 10.876 2.357 1.00 93.25 93 ILE A CA 1
ATOM 650 C C . ILE A 1 93 ? 5.380 9.584 1.931 1.00 93.25 93 ILE A C 1
ATOM 652 O O . ILE A 1 93 ? 6.037 8.645 1.486 1.00 93.25 93 ILE A O 1
ATOM 656 N N . GLY A 1 94 ? 4.051 9.542 2.053 1.00 94.06 94 GLY A N 1
ATOM 657 C CA . GLY A 1 94 ? 3.252 8.408 1.585 1.00 94.06 94 GLY A CA 1
ATOM 658 C C . GLY A 1 94 ? 3.392 8.192 0.075 1.00 94.06 94 GLY A C 1
ATOM 659 O O . GLY A 1 94 ? 3.521 9.151 -0.700 1.00 94.06 94 GLY A O 1
ATOM 660 N N . ALA A 1 95 ? 3.363 6.929 -0.341 1.00 97.38 95 ALA A N 1
ATOM 661 C CA . ALA A 1 95 ? 3.472 6.519 -1.729 1.00 97.38 95 ALA A CA 1
ATOM 662 C C . ALA A 1 95 ? 2.440 7.233 -2.612 1.00 97.38 95 ALA A C 1
ATOM 664 O O . ALA A 1 95 ? 1.266 7.353 -2.275 1.00 97.38 95 ALA A O 1
ATOM 665 N N . GLN A 1 96 ? 2.897 7.691 -3.774 1.00 97.44 96 GLN A N 1
ATOM 666 C CA . GLN A 1 96 ? 2.073 8.380 -4.775 1.00 97.44 96 GLN A CA 1
ATOM 667 C C . GLN A 1 96 ? 1.885 7.535 -6.033 1.00 97.44 96 GLN A C 1
ATOM 669 O O . GLN A 1 96 ? 1.008 7.801 -6.855 1.00 97.44 96 GLN A O 1
ATOM 674 N N . VAL A 1 97 ? 2.725 6.515 -6.203 1.00 97.94 97 VAL A N 1
ATOM 675 C CA . VAL A 1 97 ? 2.647 5.585 -7.319 1.00 97.94 97 VAL A CA 1
ATOM 676 C C . VAL A 1 97 ? 2.971 4.174 -6.858 1.00 97.94 97 VAL A C 1
ATOM 678 O O . VAL A 1 97 ? 3.872 3.949 -6.048 1.00 97.94 97 VAL A O 1
ATOM 681 N N . ILE A 1 98 ? 2.240 3.213 -7.412 1.00 98.06 98 ILE A N 1
ATOM 682 C CA . ILE A 1 98 ? 2.496 1.790 -7.242 1.00 98.06 98 ILE A CA 1
ATOM 683 C C . ILE A 1 98 ? 2.729 1.145 -8.604 1.00 98.06 98 ILE A C 1
ATOM 685 O O . ILE A 1 98 ? 1.973 1.367 -9.546 1.00 98.06 98 ILE A O 1
ATOM 689 N N . TYR A 1 99 ? 3.738 0.287 -8.682 1.00 97.56 99 TYR A N 1
ATOM 690 C CA . TYR A 1 99 ? 3.991 -0.616 -9.793 1.00 97.56 99 TYR A CA 1
ATOM 691 C C . TYR A 1 99 ? 3.690 -2.050 -9.381 1.00 97.56 99 TYR A C 1
ATOM 693 O O . TYR A 1 99 ? 4.105 -2.494 -8.313 1.00 97.56 99 TYR A O 1
ATOM 701 N N . ARG A 1 100 ? 2.999 -2.801 -10.233 1.00 96.38 100 ARG A N 1
ATOM 702 C CA . ARG A 1 100 ? 2.661 -4.208 -10.011 1.00 96.38 100 ARG A CA 1
ATOM 703 C C . ARG A 1 100 ? 3.002 -5.043 -11.218 1.00 96.38 100 ARG A C 1
ATOM 705 O O . ARG A 1 100 ? 2.870 -4.599 -12.357 1.00 96.38 100 ARG A O 1
ATOM 712 N N . ARG A 1 101 ? 3.361 -6.289 -10.955 1.00 94.94 101 ARG A N 1
ATOM 713 C CA . ARG A 1 101 ? 3.564 -7.302 -11.981 1.00 94.94 101 ARG A CA 1
ATOM 714 C C . ARG A 1 101 ? 3.061 -8.632 -11.459 1.00 94.94 101 ARG A C 1
ATOM 716 O O . ARG A 1 101 ? 3.401 -8.999 -10.341 1.00 94.94 101 ARG A O 1
ATOM 723 N N . ALA A 1 102 ? 2.270 -9.356 -12.246 1.00 94.25 102 ALA A N 1
ATOM 724 C CA . ALA A 1 102 ? 1.696 -10.625 -11.795 1.00 94.25 102 ALA A CA 1
ATOM 725 C C . ALA A 1 102 ? 2.719 -11.777 -11.763 1.00 94.25 102 ALA A C 1
ATOM 727 O O . ALA A 1 102 ? 2.576 -12.688 -10.956 1.00 94.25 102 ALA A O 1
ATOM 728 N N . ASN A 1 103 ? 3.722 -11.747 -12.646 1.00 94.44 103 ASN A N 1
ATOM 729 C CA . ASN A 1 103 ? 4.815 -12.720 -12.758 1.00 94.44 103 ASN A CA 1
ATOM 730 C C . ASN A 1 103 ? 5.901 -12.189 -13.718 1.00 94.44 103 ASN A C 1
ATOM 732 O O . ASN A 1 103 ? 5.698 -11.171 -14.380 1.00 94.44 103 ASN A O 1
ATOM 736 N N . ALA A 1 104 ? 7.008 -12.922 -13.874 1.00 92.50 104 ALA A N 1
ATOM 737 C CA . ALA A 1 104 ? 8.151 -12.551 -14.719 1.00 92.50 104 ALA A CA 1
ATOM 738 C C . ALA A 1 104 ? 7.859 -12.353 -16.226 1.00 92.50 104 ALA A C 1
ATOM 740 O O . ALA A 1 104 ? 8.730 -11.857 -16.943 1.00 92.50 104 ALA A O 1
ATOM 741 N N . SER A 1 105 ? 6.673 -12.716 -16.723 1.00 92.31 105 SER A N 1
ATOM 742 C CA . SER A 1 105 ? 6.261 -12.537 -18.127 1.00 92.31 105 SER A CA 1
ATOM 743 C C . SER A 1 105 ? 5.145 -11.506 -18.323 1.00 92.31 105 SER A C 1
ATOM 745 O O . SER A 1 105 ? 4.976 -10.995 -19.425 1.00 92.31 105 SER A O 1
ATOM 747 N N . ALA A 1 106 ? 4.413 -11.157 -17.261 1.00 93.31 106 ALA A N 1
ATOM 748 C CA . ALA A 1 106 ? 3.330 -10.182 -17.320 1.00 93.31 106 ALA A CA 1
ATOM 749 C C . ALA A 1 106 ? 3.869 -8.762 -17.586 1.00 93.31 106 ALA A C 1
ATOM 751 O O . ALA A 1 106 ? 5.011 -8.466 -17.209 1.00 93.31 106 ALA A O 1
ATOM 752 N N . PRO A 1 107 ? 3.082 -7.864 -18.200 1.00 92.12 107 PRO A N 1
ATOM 753 C CA . PRO A 1 107 ? 3.445 -6.456 -18.279 1.00 92.12 107 PRO A CA 1
ATOM 754 C C . PRO A 1 107 ? 3.436 -5.808 -16.888 1.00 92.12 107 PRO A C 1
ATOM 756 O O . PRO A 1 107 ? 2.845 -6.318 -15.930 1.00 92.12 107 PRO A O 1
ATOM 759 N N . TRP A 1 108 ? 4.117 -4.672 -16.778 1.00 94.31 108 TRP A N 1
ATOM 760 C CA . TRP A 1 108 ? 4.062 -3.838 -15.586 1.00 94.31 108 TRP A CA 1
ATOM 761 C C . TRP A 1 108 ? 2.810 -2.971 -15.595 1.00 94.31 108 TRP A C 1
ATOM 763 O O . TRP A 1 108 ? 2.508 -2.319 -16.588 1.00 94.31 108 TRP A O 1
ATOM 773 N N . HIS A 1 109 ? 2.131 -2.902 -14.456 1.00 95.12 109 HIS A N 1
ATOM 774 C CA . HIS A 1 109 ? 1.002 -2.014 -14.221 1.00 95.12 109 HIS A CA 1
ATOM 775 C C . HIS A 1 109 ? 1.392 -0.915 -13.250 1.00 95.12 109 HIS A C 1
ATOM 777 O O . HIS A 1 109 ? 1.871 -1.207 -12.163 1.00 95.12 109 HIS A O 1
ATOM 783 N N . ARG A 1 110 ? 1.168 0.341 -13.632 1.00 96.31 110 ARG A N 1
ATOM 784 C CA . ARG A 1 110 ? 1.387 1.513 -12.786 1.00 96.31 110 ARG A CA 1
ATOM 785 C C . ARG A 1 110 ? 0.037 2.083 -12.357 1.00 96.31 110 ARG A C 1
ATOM 787 O O . ARG A 1 110 ? -0.850 2.220 -13.198 1.00 96.31 110 ARG A O 1
ATOM 794 N N . VAL A 1 111 ? -0.101 2.431 -11.082 1.00 97.31 111 VAL A N 1
ATOM 795 C CA . VAL A 1 111 ? -1.251 3.156 -10.531 1.00 97.31 111 VAL A CA 1
ATOM 796 C C . VAL A 1 111 ? -0.752 4.430 -9.846 1.00 97.31 111 VAL A C 1
ATOM 798 O O . VAL A 1 111 ? 0.104 4.312 -8.972 1.00 97.31 111 VAL A O 1
ATOM 801 N N . PRO A 1 112 ? -1.249 5.626 -10.216 1.00 96.44 112 PRO A N 1
ATOM 802 C CA . PRO A 1 112 ? -2.166 5.891 -11.333 1.00 96.44 112 PRO A CA 1
ATOM 803 C C . PRO A 1 112 ? -1.581 5.472 -12.695 1.00 96.44 112 PRO A C 1
ATOM 805 O O . PRO A 1 112 ? -0.365 5.326 -12.835 1.00 96.44 112 PRO A O 1
ATOM 808 N N . ALA A 1 113 ? -2.411 5.283 -13.722 1.00 94.88 113 ALA A N 1
ATOM 809 C CA . ALA A 1 113 ? -1.898 5.003 -15.067 1.00 94.88 113 ALA A CA 1
ATOM 810 C C . ALA A 1 113 ? -1.063 6.198 -15.586 1.00 94.88 113 ALA A C 1
ATOM 812 O O . ALA A 1 113 ? -1.422 7.351 -15.327 1.00 94.88 113 ALA A O 1
ATOM 813 N N . PRO A 1 114 ? 0.062 5.969 -16.287 1.00 92.44 114 PRO A N 1
ATOM 814 C CA . PRO A 1 114 ? 0.888 7.057 -16.791 1.00 92.44 114 PRO A CA 1
ATOM 815 C C . PRO A 1 114 ? 0.232 7.715 -18.010 1.00 92.44 114 PRO A C 1
ATOM 817 O O . PRO A 1 114 ? -0.362 7.041 -18.849 1.00 92.44 114 PRO A O 1
ATOM 820 N N . THR A 1 115 ? 0.384 9.031 -18.148 1.00 90.69 115 THR A N 1
ATOM 821 C CA . THR A 1 115 ? -0.125 9.793 -19.305 1.00 90.69 115 THR A CA 1
ATOM 822 C C . THR A 1 115 ? 0.879 9.887 -20.459 1.00 90.69 115 THR A C 1
ATOM 824 O O . THR A 1 115 ? 0.522 10.310 -21.556 1.00 90.69 115 THR A O 1
ATOM 827 N N . THR A 1 116 ? 2.131 9.482 -20.231 1.00 89.19 116 THR A N 1
ATOM 828 C CA . THR A 1 116 ? 3.229 9.463 -21.210 1.00 89.19 116 THR A CA 1
ATOM 829 C C . THR A 1 116 ? 4.083 8.201 -21.031 1.00 89.19 116 THR A C 1
ATOM 831 O O . THR A 1 116 ? 4.021 7.596 -19.960 1.00 89.19 116 THR A O 1
ATOM 834 N N . PRO A 1 117 ? 4.895 7.787 -22.024 1.00 90.69 117 PRO A N 1
ATOM 835 C CA . PRO A 1 117 ? 5.812 6.656 -21.858 1.00 90.69 117 PRO A CA 1
ATOM 836 C C . PRO A 1 117 ? 6.798 6.900 -20.714 1.00 90.69 117 PRO A C 1
ATOM 838 O O . PRO A 1 117 ? 7.237 8.037 -20.524 1.00 90.69 117 PRO A O 1
ATOM 841 N N . LEU A 1 118 ? 7.154 5.848 -19.971 1.00 92.50 118 LEU A N 1
ATOM 842 C CA . LEU A 1 118 ? 8.055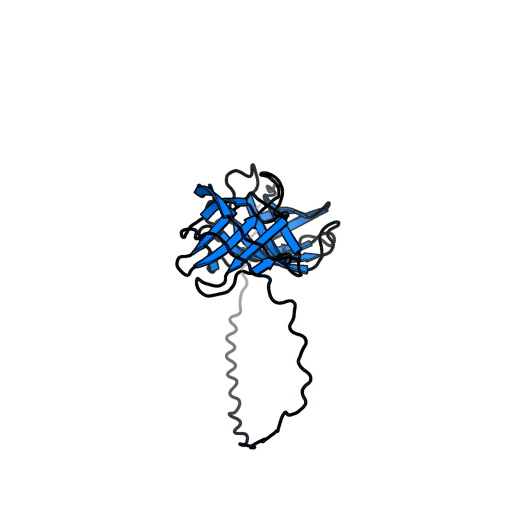 5.936 -18.819 1.00 92.50 118 LEU A CA 1
ATOM 843 C C . LEU A 1 118 ? 9.128 4.848 -18.888 1.00 92.50 118 LEU A C 1
ATOM 845 O O . LEU A 1 118 ? 8.841 3.669 -19.058 1.00 92.50 118 LEU A O 1
ATOM 849 N N . SER A 1 119 ? 10.381 5.233 -18.668 1.00 92.12 119 SER A N 1
ATOM 850 C CA . SER A 1 119 ? 11.484 4.285 -18.509 1.00 92.12 119 SER A CA 1
ATOM 851 C C . SER A 1 119 ? 12.140 4.519 -17.162 1.00 92.12 119 SER A C 1
ATOM 853 O O . SER A 1 119 ? 12.699 5.591 -16.914 1.00 92.12 119 SER A O 1
ATOM 855 N N . LEU A 1 120 ? 12.029 3.533 -16.276 1.00 93.00 120 LEU A N 1
ATOM 856 C CA . LEU A 1 120 ? 12.590 3.596 -14.939 1.00 93.00 120 LEU A CA 1
ATOM 857 C C . LEU A 1 120 ? 14.001 3.020 -14.921 1.00 93.00 120 LEU A C 1
ATOM 859 O O . LEU A 1 120 ? 14.291 1.961 -15.473 1.00 93.00 120 LEU A O 1
ATOM 863 N N . THR A 1 121 ? 14.886 3.707 -14.210 1.00 91.88 121 THR A N 1
ATOM 864 C CA . THR A 1 121 ? 16.276 3.294 -14.015 1.00 91.88 121 THR A CA 1
ATOM 865 C C . THR A 1 121 ? 16.587 3.181 -12.531 1.00 91.88 121 THR A C 1
ATOM 867 O O . THR A 1 121 ? 16.273 4.080 -11.749 1.00 91.88 121 THR A O 1
ATOM 870 N N . ARG A 1 122 ? 17.218 2.072 -12.125 1.00 92.50 122 ARG A N 1
ATOM 871 C CA . ARG A 1 122 ? 17.672 1.882 -10.741 1.00 92.50 122 ARG A CA 1
ATOM 872 C C . ARG A 1 122 ? 18.831 2.829 -10.451 1.00 92.50 122 ARG A C 1
ATOM 874 O O . ARG A 1 122 ? 19.869 2.747 -11.104 1.00 92.50 122 ARG A O 1
ATOM 881 N N . ARG A 1 123 ? 18.675 3.678 -9.436 1.00 92.44 123 ARG A N 1
ATOM 882 C CA . ARG A 1 123 ? 19.755 4.500 -8.871 1.00 92.44 123 ARG 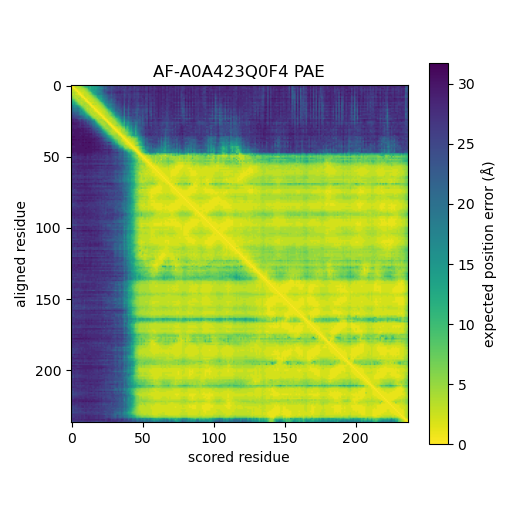A CA 1
ATOM 883 C C . ARG A 1 123 ? 20.387 3.832 -7.661 1.00 92.44 123 ARG A C 1
ATOM 885 O O . ARG A 1 123 ? 21.608 3.828 -7.546 1.00 92.44 123 ARG A O 1
ATOM 892 N N . PHE A 1 124 ? 19.566 3.250 -6.794 1.00 91.75 124 PHE A N 1
ATOM 893 C CA . PHE A 1 124 ? 20.014 2.624 -5.557 1.00 91.75 124 PHE A CA 1
ATOM 894 C C . PHE A 1 124 ? 19.073 1.491 -5.144 1.00 91.75 124 PHE A C 1
ATOM 896 O O . PHE A 1 124 ? 17.878 1.522 -5.446 1.00 91.75 124 PHE A O 1
ATOM 903 N N . THR A 1 125 ? 19.613 0.472 -4.477 1.00 92.50 125 THR A N 1
ATOM 904 C CA . THR A 1 125 ? 18.836 -0.609 -3.863 1.00 92.50 125 THR A CA 1
ATOM 905 C C . THR A 1 125 ? 19.609 -1.176 -2.681 1.00 92.50 125 THR A C 1
ATOM 907 O O . THR A 1 125 ? 20.799 -1.465 -2.807 1.00 92.50 125 THR A O 1
ATOM 910 N N . ILE A 1 126 ? 18.928 -1.358 -1.555 1.00 93.88 126 ILE A N 1
ATOM 911 C CA . ILE A 1 126 ? 19.444 -2.024 -0.355 1.00 93.88 126 ILE A CA 1
ATOM 912 C C . ILE A 1 126 ? 18.336 -2.888 0.250 1.00 93.88 126 ILE A C 1
ATOM 914 O O . ILE A 1 126 ? 17.159 -2.643 -0.002 1.00 93.88 126 ILE A O 1
ATOM 918 N N . ALA A 1 127 ? 18.690 -3.904 1.036 1.00 91.25 127 ALA A N 1
ATOM 919 C CA . ALA A 1 127 ? 17.701 -4.676 1.782 1.00 91.25 127 ALA A CA 1
ATOM 920 C C . ALA A 1 127 ? 16.852 -3.745 2.665 1.00 91.25 127 ALA A C 1
ATOM 922 O O . ALA A 1 127 ? 17.402 -2.897 3.367 1.00 91.25 127 ALA A O 1
ATOM 923 N N . ALA A 1 128 ? 15.527 -3.896 2.607 1.00 89.38 128 ALA A N 1
ATOM 924 C CA . ALA A 1 128 ? 14.621 -3.102 3.429 1.00 89.38 128 ALA A CA 1
ATOM 925 C C . ALA A 1 128 ? 14.512 -3.695 4.840 1.00 89.38 128 ALA A C 1
ATOM 927 O O . ALA A 1 128 ? 14.434 -4.923 4.974 1.00 89.38 128 ALA A O 1
ATOM 928 N N . PRO A 1 129 ? 14.413 -2.858 5.880 1.00 86.56 129 PRO A N 1
ATOM 929 C CA . PRO A 1 129 ? 14.196 -3.300 7.249 1.00 86.56 129 PRO A CA 1
ATOM 930 C C . PRO A 1 129 ? 12.700 -3.572 7.507 1.00 86.56 129 PRO A C 1
ATOM 932 O O . PRO A 1 129 ? 12.055 -2.924 8.329 1.00 86.56 129 PRO A O 1
ATOM 935 N N . VAL A 1 130 ? 12.132 -4.545 6.792 1.00 88.00 130 VAL A N 1
ATOM 936 C CA . VAL A 1 130 ? 10.744 -4.996 6.988 1.00 88.00 130 VAL A CA 1
ATOM 937 C C . VAL A 1 130 ? 10.698 -6.340 7.705 1.00 88.00 130 VAL A C 1
ATOM 939 O O . VAL A 1 130 ? 11.452 -7.263 7.381 1.00 88.00 130 VAL A O 1
ATOM 942 N N . ALA A 1 131 ? 9.788 -6.470 8.666 1.00 87.25 131 ALA A N 1
ATOM 943 C CA . ALA A 1 131 ? 9.541 -7.732 9.351 1.00 87.25 131 ALA A CA 1
ATOM 944 C C . ALA A 1 131 ? 8.324 -8.464 8.749 1.00 87.25 131 ALA A C 1
ATOM 946 O O . ALA A 1 131 ? 7.374 -7.824 8.288 1.00 87.25 131 ALA A O 1
ATOM 947 N N . PRO A 1 132 ? 8.330 -9.810 8.736 1.00 83.00 132 PRO A N 1
ATOM 948 C CA . PRO A 1 132 ? 7.192 -10.582 8.262 1.00 83.00 132 PRO A CA 1
ATOM 949 C C . PRO A 1 132 ? 5.999 -10.458 9.217 1.00 83.00 132 PRO A C 1
ATOM 951 O O . PRO A 1 132 ? 6.148 -10.484 10.439 1.00 83.00 132 PRO A O 1
ATOM 954 N N . ILE A 1 133 ? 4.799 -10.414 8.644 1.00 85.62 133 ILE A N 1
ATOM 955 C CA . ILE A 1 133 ? 3.533 -10.431 9.384 1.00 85.62 133 ILE A CA 1
ATOM 956 C C . ILE A 1 133 ? 3.112 -11.865 9.723 1.00 85.62 133 ILE A C 1
ATOM 958 O O . ILE A 1 133 ? 3.259 -12.788 8.911 1.00 85.62 133 ILE A O 1
ATOM 962 N N . THR A 1 134 ? 2.550 -12.059 10.915 1.00 81.44 134 THR A N 1
ATOM 963 C CA . THR A 1 134 ? 1.921 -13.313 11.352 1.00 81.44 134 THR A CA 1
ATOM 964 C C . THR A 1 134 ? 0.461 -13.050 11.715 1.00 81.44 134 THR A C 1
ATOM 966 O O . THR A 1 134 ? 0.090 -11.931 12.025 1.00 81.44 134 THR A O 1
ATOM 969 N N . ALA A 1 135 ? -0.415 -14.055 11.663 1.00 74.88 135 ALA A N 1
ATOM 970 C CA . ALA A 1 135 ? -1.807 -13.835 12.081 1.00 74.88 135 ALA A CA 1
ATOM 971 C C . ALA A 1 135 ? -1.879 -13.374 13.552 1.00 74.88 135 ALA A C 1
ATOM 973 O O . ALA A 1 135 ? -2.584 -12.423 13.873 1.00 74.88 135 ALA A O 1
ATOM 974 N N . ASP A 1 136 ? -1.049 -13.978 14.405 1.00 78.31 136 ASP A N 1
ATOM 975 C CA . ASP A 1 136 ? -0.997 -13.697 15.841 1.00 78.31 136 ASP A CA 1
ATOM 976 C C . ASP A 1 136 ? -0.545 -12.266 16.182 1.00 78.31 136 ASP A C 1
ATOM 978 O O . ASP A 1 136 ? -0.812 -11.799 17.284 1.00 78.31 136 ASP A O 1
ATOM 982 N N . ASN A 1 137 ? 0.151 -11.566 15.273 1.00 84.19 137 ASN A N 1
ATOM 983 C CA . ASN A 1 137 ? 0.618 -10.195 15.513 1.00 84.19 137 ASN A CA 1
ATOM 984 C C . ASN A 1 137 ? -0.307 -9.109 14.939 1.00 84.19 137 ASN A C 1
ATOM 986 O O . ASN A 1 137 ? -0.039 -7.924 15.135 1.00 84.19 137 ASN A O 1
ATOM 990 N N . LEU A 1 138 ? -1.383 -9.510 14.254 1.00 92.06 138 LEU A N 1
ATOM 991 C CA . LEU A 1 138 ? -2.336 -8.599 13.626 1.00 92.06 138 LEU A CA 1
ATOM 992 C C . LEU A 1 138 ? -3.593 -8.356 14.452 1.00 92.06 138 LEU A C 1
ATOM 994 O O . LEU A 1 138 ? -4.235 -7.338 14.234 1.00 92.06 138 LEU A O 1
ATOM 998 N N . ALA A 1 139 ? -3.997 -9.283 15.322 1.00 94.12 139 ALA A N 1
ATOM 999 C CA . ALA A 1 139 ? -5.236 -9.133 16.076 1.00 94.12 139 ALA A CA 1
ATOM 1000 C C . ALA A 1 139 ? -5.116 -7.991 17.100 1.00 94.12 139 ALA A C 1
ATOM 1002 O O . ALA A 1 139 ? -4.148 -7.922 17.860 1.00 94.12 139 ALA A O 1
ATOM 1003 N N . GLY A 1 140 ? -6.108 -7.100 17.138 1.00 95.19 140 GLY A N 1
ATOM 1004 C CA . GLY A 1 140 ? -6.102 -5.958 18.050 1.00 95.19 140 GLY A CA 1
ATOM 1005 C C . GLY A 1 140 ? -6.998 -4.800 17.625 1.00 95.19 140 GLY A C 1
ATOM 1006 O O . GLY A 1 140 ? -7.684 -4.848 16.602 1.00 95.19 140 GLY A O 1
ATOM 1007 N N . HIS A 1 141 ? -6.971 -3.739 18.428 1.00 96.88 141 HIS A N 1
ATOM 1008 C CA . HIS A 1 141 ? -7.670 -2.482 18.172 1.00 96.88 141 HIS A CA 1
ATOM 1009 C C . HIS A 1 141 ? -6.685 -1.432 17.674 1.00 96.88 141 HIS A C 1
ATOM 1011 O O . HIS A 1 141 ? -5.636 -1.212 18.280 1.00 96.88 141 HIS A O 1
ATOM 1017 N N . TYR A 1 142 ? -7.027 -0.766 16.579 1.00 97.81 142 TYR A N 1
ATOM 1018 C CA . TYR A 1 142 ? -6.124 0.135 15.883 1.00 97.81 142 TYR A CA 1
ATOM 1019 C C . TYR A 1 142 ? -6.808 1.447 15.525 1.00 97.81 142 TYR A C 1
ATOM 1021 O O . TYR A 1 142 ? -8.033 1.537 15.413 1.00 97.81 142 TYR A O 1
ATOM 1029 N N . GLN A 1 143 ? -5.978 2.455 15.292 1.00 97.62 143 GLN A N 1
ATOM 1030 C CA . GLN A 1 143 ? -6.352 3.687 14.616 1.00 97.62 143 GLN A CA 1
ATOM 1031 C C . GLN A 1 143 ? -5.394 3.960 13.462 1.00 97.62 143 GLN A C 1
ATOM 1033 O O . GLN A 1 143 ? -4.204 3.650 13.540 1.00 97.62 143 GLN A O 1
ATOM 1038 N N . SER A 1 144 ? -5.906 4.580 12.411 1.00 97.69 144 SER A N 1
ATOM 1039 C CA . SER A 1 144 ? -5.115 5.085 11.297 1.00 97.69 144 SER A CA 1
ATOM 1040 C C . SER A 1 144 ? -5.598 6.475 10.905 1.00 97.69 144 SER A C 1
ATOM 1042 O O . SER A 1 144 ? -6.773 6.797 11.089 1.00 97.69 144 SER A O 1
ATOM 1044 N N . VAL A 1 145 ? -4.688 7.296 10.388 1.00 96.94 145 VAL A N 1
ATOM 1045 C CA . VAL A 1 145 ? -5.033 8.579 9.770 1.00 96.94 145 VAL A CA 1
ATOM 1046 C C . VAL A 1 145 ? -5.216 8.336 8.276 1.00 96.94 145 VAL A C 1
ATOM 1048 O O . VAL A 1 145 ? -4.300 7.838 7.623 1.00 96.94 145 VAL A O 1
ATOM 1051 N N . ILE A 1 146 ? -6.395 8.662 7.748 1.00 96.75 146 ILE A N 1
ATOM 1052 C CA . ILE A 1 146 ? -6.760 8.488 6.339 1.00 96.75 146 ILE A CA 1
ATOM 1053 C C . ILE A 1 146 ? -7.213 9.843 5.803 1.00 96.75 146 ILE A C 1
ATOM 1055 O O . ILE A 1 146 ? -8.279 10.342 6.165 1.00 96.75 146 ILE A O 1
ATOM 1059 N N . GLY A 1 147 ? -6.376 10.448 4.957 1.00 93.56 147 GLY A N 1
ATOM 1060 C CA . GLY A 1 147 ? -6.513 11.857 4.602 1.00 93.56 147 GLY A CA 1
ATOM 1061 C C . GLY A 1 147 ? -6.393 12.731 5.851 1.00 93.56 147 GLY A C 1
ATOM 1062 O O . GLY A 1 147 ? -5.365 12.685 6.526 1.00 93.56 147 GLY A O 1
ATOM 1063 N N . ASP A 1 148 ? -7.448 13.478 6.172 1.00 93.50 148 ASP A N 1
ATOM 1064 C CA . ASP A 1 148 ? -7.495 14.352 7.356 1.00 93.50 148 ASP A CA 1
ATOM 1065 C C . ASP A 1 148 ? -8.265 13.739 8.546 1.00 93.50 148 ASP A C 1
ATOM 1067 O O . ASP A 1 148 ? -8.371 14.362 9.606 1.00 93.50 148 ASP A O 1
ATOM 1071 N N . ASP A 1 149 ? -8.797 12.522 8.391 1.00 97.12 149 ASP A N 1
ATOM 1072 C CA . ASP A 1 149 ? -9.652 11.869 9.383 1.00 97.12 149 ASP A CA 1
ATOM 1073 C C . ASP A 1 149 ? -8.959 10.706 10.103 1.00 97.12 149 ASP A C 1
ATOM 1075 O O . ASP A 1 149 ? -8.009 10.098 9.610 1.00 97.12 149 ASP A O 1
ATOM 1079 N N . ILE A 1 150 ? -9.484 10.357 11.282 1.00 96.94 150 ILE A N 1
ATOM 1080 C CA . ILE A 1 150 ? -9.070 9.170 12.038 1.00 96.94 150 ILE A CA 1
ATOM 1081 C C . ILE A 1 150 ? -10.088 8.051 11.810 1.00 96.94 150 ILE A C 1
ATOM 1083 O O . ILE A 1 150 ? -11.265 8.198 12.146 1.00 96.94 150 ILE A O 1
ATOM 1087 N N . ALA A 1 151 ? -9.615 6.910 11.313 1.00 98.00 151 ALA A N 1
ATOM 1088 C CA . ALA A 1 151 ? -10.368 5.664 11.251 1.00 98.00 151 ALA A CA 1
ATOM 1089 C C . ALA A 1 151 ? -9.931 4.740 12.392 1.00 98.00 151 ALA A C 1
ATOM 1091 O O . ALA A 1 151 ? -8.783 4.293 12.431 1.00 98.00 151 ALA A O 1
ATOM 1092 N N . ALA A 1 152 ? -10.850 4.424 13.303 1.00 97.62 152 ALA A N 1
ATOM 1093 C CA . ALA A 1 152 ? -10.660 3.362 14.287 1.00 97.62 152 ALA A CA 1
ATOM 1094 C C . ALA A 1 152 ? -11.237 2.047 13.750 1.00 97.62 152 ALA A C 1
ATOM 1096 O O . ALA A 1 152 ? -12.275 2.041 13.084 1.00 97.62 152 ALA A O 1
ATOM 1097 N N . PHE A 1 153 ? -10.582 0.927 14.036 1.00 97.94 153 PHE A N 1
ATOM 1098 C CA . PHE A 1 153 ? -11.021 -0.391 13.577 1.00 97.94 153 PHE A CA 1
ATOM 1099 C C . PHE A 1 153 ? -10.429 -1.507 14.443 1.00 97.94 153 PHE A C 1
ATOM 1101 O O . PHE A 1 153 ? -9.512 -1.297 15.239 1.00 97.94 153 PHE A O 1
ATOM 1108 N N . THR A 1 154 ? -10.972 -2.711 14.295 1.00 97.56 154 THR A N 1
ATOM 1109 C CA . THR A 1 154 ? -10.487 -3.921 14.969 1.00 97.56 154 THR A CA 1
ATOM 1110 C C . THR A 1 154 ? -10.058 -4.938 13.931 1.00 97.56 154 THR A C 1
ATOM 1112 O O . THR A 1 154 ? -10.741 -5.110 12.925 1.00 97.56 154 THR A O 1
ATOM 1115 N N . ILE A 1 155 ? -8.952 -5.628 14.183 1.00 97.00 155 ILE A N 1
ATOM 1116 C CA . ILE A 1 155 ? -8.576 -6.826 13.441 1.00 97.00 155 ILE A CA 1
ATOM 1117 C C . ILE A 1 155 ? -8.858 -8.027 14.328 1.00 97.00 155 ILE A C 1
ATOM 1119 O O . ILE A 1 155 ? -8.359 -8.102 15.451 1.00 97.00 155 ILE A O 1
ATOM 1123 N N . ASN A 1 156 ? -9.660 -8.958 13.827 1.00 95.19 156 ASN A N 1
ATOM 1124 C CA . ASN A 1 156 ? -9.965 -10.199 14.534 1.00 95.19 156 ASN A CA 1
ATOM 1125 C C . ASN A 1 156 ? -9.024 -11.346 14.119 1.00 95.19 156 ASN A C 1
ATOM 1127 O O . ASN A 1 156 ? -8.254 -11.233 13.164 1.00 95.19 156 ASN A O 1
ATOM 1131 N N . ASP A 1 157 ? -9.127 -12.487 14.803 1.00 92.62 157 ASP A N 1
ATOM 1132 C CA . ASP A 1 157 ? -8.281 -13.668 14.555 1.00 92.62 157 ASP A CA 1
ATOM 1133 C C . ASP A 1 157 ? -8.454 -14.276 13.147 1.00 92.62 157 ASP A C 1
ATOM 1135 O O . ASP A 1 157 ? -7.606 -15.035 12.677 1.00 92.62 157 ASP A O 1
ATOM 1139 N N . ALA A 1 158 ? -9.540 -13.942 12.440 1.00 92.62 158 ALA A N 1
ATOM 1140 C CA . ALA A 1 158 ? -9.756 -14.334 11.046 1.00 92.62 158 ALA A CA 1
ATOM 1141 C C . ALA A 1 158 ? -9.092 -13.371 10.041 1.00 92.62 158 ALA A C 1
ATOM 1143 O O . ALA A 1 158 ? -9.276 -13.523 8.826 1.00 92.62 158 ALA A O 1
ATOM 1144 N N . ALA A 1 159 ? -8.318 -12.405 10.544 1.00 94.81 159 ALA A N 1
ATOM 1145 C CA . ALA A 1 159 ? -7.656 -11.350 9.792 1.00 94.81 159 ALA A CA 1
ATOM 1146 C C . ALA A 1 159 ? -8.640 -10.468 8.996 1.00 94.81 159 ALA A C 1
ATOM 1148 O O . ALA A 1 159 ? -8.315 -9.954 7.923 1.00 94.81 159 ALA A O 1
ATOM 1149 N N . THR A 1 160 ? -9.857 -10.308 9.518 1.00 96.69 160 THR A N 1
ATOM 1150 C CA . THR A 1 160 ? -10.849 -9.350 9.020 1.00 96.69 160 THR A CA 1
ATOM 1151 C C . THR A 1 160 ? -10.709 -8.037 9.779 1.00 96.69 160 THR A C 1
ATOM 1153 O O . THR A 1 160 ? -10.488 -8.046 10.990 1.00 96.69 160 THR A O 1
ATOM 1156 N N . ILE A 1 161 ? -10.835 -6.928 9.053 1.00 97.75 161 ILE A N 1
ATOM 1157 C CA . ILE A 1 161 ? -10.806 -5.564 9.575 1.00 97.75 161 ILE A CA 1
ATOM 1158 C C . ILE A 1 161 ? -12.247 -5.063 9.666 1.00 97.75 161 ILE A C 1
ATOM 1160 O O . ILE A 1 161 ? -12.909 -4.863 8.644 1.00 97.75 161 ILE A O 1
ATOM 1164 N N . ASP A 1 162 ? -12.707 -4.847 10.892 1.00 97.81 162 ASP A N 1
ATOM 1165 C CA . ASP A 1 162 ? -14.041 -4.355 11.211 1.00 97.81 162 ASP A CA 1
ATOM 1166 C C . ASP A 1 162 ? -13.957 -2.877 11.624 1.00 97.81 162 ASP A C 1
ATOM 1168 O O . ASP A 1 162 ? -13.333 -2.532 12.634 1.00 97.81 162 ASP A O 1
ATOM 1172 N N . ALA A 1 163 ? -14.581 -1.993 10.840 1.00 96.50 163 ALA A N 1
ATOM 1173 C CA . ALA A 1 163 ? -14.602 -0.558 11.117 1.00 96.50 163 ALA A CA 1
ATOM 1174 C C . ALA A 1 163 ? -15.321 -0.247 12.440 1.00 96.50 163 ALA A C 1
ATOM 1176 O O . ALA A 1 163 ? -16.385 -0.800 12.731 1.00 96.50 163 ALA A O 1
ATOM 1177 N N . ALA A 1 164 ? -14.791 0.703 13.210 1.00 91.06 164 ALA A N 1
ATOM 1178 C CA . ALA A 1 164 ? -15.447 1.221 14.402 1.00 91.06 164 ALA A CA 1
ATOM 1179 C C . ALA A 1 164 ? -16.112 2.577 14.105 1.00 91.06 164 ALA A C 1
ATOM 1181 O O . ALA A 1 164 ? -15.457 3.549 13.740 1.00 91.06 164 ALA A O 1
ATOM 1182 N N . GLY A 1 165 ? -17.430 2.662 14.312 1.00 88.19 165 GLY A N 1
ATOM 1183 C CA . GLY A 1 165 ? -18.191 3.909 14.182 1.00 88.19 165 GLY A CA 1
ATOM 1184 C C . GLY A 1 165 ? -18.734 4.204 12.776 1.00 88.19 165 GLY A C 1
ATOM 1185 O O . GLY A 1 165 ? -18.685 3.374 11.872 1.00 88.19 165 GLY A O 1
ATOM 1186 N N . ALA A 1 166 ? -19.330 5.392 12.617 1.00 87.50 166 ALA A N 1
ATOM 1187 C CA . ALA A 1 166 ? -20.086 5.781 11.420 1.00 87.50 166 ALA A CA 1
ATOM 1188 C C . ALA A 1 166 ? -19.405 6.845 10.530 1.00 87.50 166 ALA A C 1
ATOM 1190 O O . ALA A 1 166 ? -19.931 7.117 9.454 1.00 87.50 166 ALA A O 1
ATOM 1191 N N . GLY A 1 167 ? -18.282 7.436 10.965 1.00 93.62 167 GLY A N 1
ATOM 1192 C CA . GLY A 1 167 ? -17.534 8.479 10.239 1.00 93.62 167 GLY A CA 1
ATOM 1193 C C . GLY A 1 167 ? -16.605 7.918 9.157 1.00 93.62 167 GLY A C 1
ATOM 1194 O O . GLY A 1 167 ? -17.040 7.076 8.375 1.00 93.62 167 GLY A O 1
ATOM 1195 N N . CYS A 1 168 ? -15.342 8.357 9.140 1.00 97.75 168 CYS A N 1
ATOM 1196 C CA . CYS A 1 168 ? -14.288 7.742 8.329 1.00 97.75 168 CYS A CA 1
ATOM 1197 C C . CYS A 1 168 ? -14.083 6.283 8.758 1.00 97.75 168 CYS A C 1
ATOM 1199 O O . CYS A 1 168 ? -13.805 5.992 9.926 1.00 97.75 168 CYS A O 1
ATOM 1201 N N . ARG A 1 169 ? -14.282 5.356 7.819 1.00 98.06 169 ARG A N 1
ATOM 1202 C CA . ARG A 1 169 ? 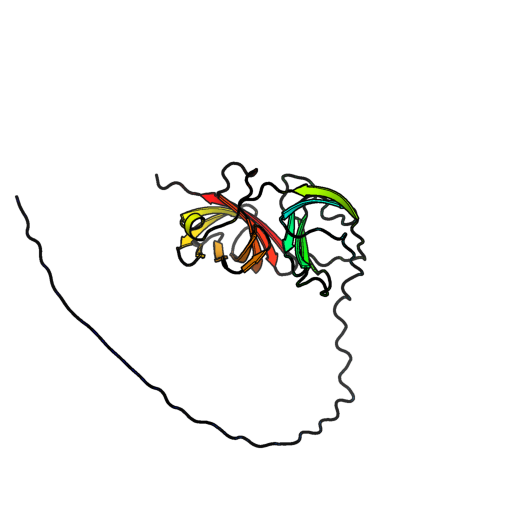-14.255 3.910 8.055 1.00 98.06 169 ARG A CA 1
ATOM 1203 C C . ARG A 1 169 ? -13.184 3.248 7.208 1.00 98.06 169 ARG A C 1
ATOM 1205 O O . ARG A 1 169 ? -13.079 3.510 6.013 1.00 98.06 169 ARG A O 1
ATOM 1212 N N . LEU A 1 170 ? -12.485 2.311 7.842 1.00 98.31 170 LEU A N 1
ATOM 1213 C CA . LEU A 1 170 ? -11.609 1.345 7.198 1.00 98.31 170 LEU A CA 1
ATOM 1214 C C . LEU A 1 170 ? -12.110 -0.058 7.538 1.00 98.31 170 LEU A C 1
ATOM 1216 O O . LEU A 1 170 ? -12.217 -0.411 8.713 1.00 98.31 170 LEU A O 1
ATOM 1220 N N . ALA A 1 171 ? -12.432 -0.841 6.518 1.00 98.31 171 ALA A N 1
ATOM 1221 C CA . ALA A 1 171 ? -12.821 -2.243 6.640 1.00 98.31 171 ALA A CA 1
ATOM 1222 C C . ALA A 1 171 ? -12.014 -3.089 5.653 1.00 98.31 171 ALA A C 1
ATOM 1224 O O . ALA A 1 171 ? -11.343 -2.545 4.779 1.00 98.31 171 ALA A O 1
ATOM 1225 N N . GLY A 1 172 ? -12.065 -4.415 5.757 1.00 97.81 172 GLY A N 1
ATOM 1226 C CA . GLY A 1 172 ? -11.414 -5.267 4.765 1.00 97.81 172 GLY A CA 1
ATOM 1227 C C . GLY A 1 172 ? -10.944 -6.609 5.290 1.00 97.81 172 GLY A C 1
ATOM 1228 O O . GLY A 1 172 ? -11.440 -7.129 6.291 1.00 97.81 172 GLY A O 1
ATOM 1229 N N . ARG A 1 173 ? -9.976 -7.193 4.587 1.00 97.38 173 ARG A N 1
ATOM 1230 C CA . ARG A 1 173 ? -9.403 -8.492 4.929 1.00 97.38 173 ARG A CA 1
ATOM 1231 C C . ARG A 1 173 ? -7.930 -8.574 4.565 1.00 97.38 173 ARG A C 1
ATOM 1233 O O . ARG A 1 173 ? -7.505 -8.148 3.493 1.00 97.38 173 ARG A O 1
ATOM 1240 N N . ILE A 1 174 ? -7.176 -9.218 5.439 1.00 96.12 174 ILE A N 1
ATOM 1241 C CA . ILE A 1 174 ? -5.776 -9.568 5.246 1.00 96.12 174 ILE A CA 1
ATOM 1242 C C . ILE A 1 174 ? -5.717 -11.043 4.841 1.00 96.12 174 ILE A C 1
ATOM 1244 O O . ILE A 1 174 ? -6.455 -11.882 5.363 1.00 96.12 174 ILE A O 1
ATOM 1248 N N . ALA A 1 175 ? -4.832 -11.388 3.909 1.00 94.12 175 ALA A N 1
ATOM 1249 C CA . ALA A 1 175 ? -4.622 -12.752 3.439 1.00 94.12 175 ALA A CA 1
ATOM 1250 C C . ALA A 1 175 ? -3.211 -13.259 3.810 1.00 94.12 175 ALA A C 1
ATOM 1252 O O . ALA A 1 175 ? -2.358 -13.357 2.930 1.00 94.12 175 ALA A O 1
ATOM 1253 N N . PRO A 1 176 ? -2.943 -13.659 5.077 1.00 85.00 176 PRO A N 1
ATOM 1254 C CA . PRO A 1 176 ? -1.614 -14.080 5.563 1.00 85.00 176 PRO A CA 1
ATOM 1255 C C . PRO A 1 176 ? -0.912 -15.179 4.758 1.00 85.00 176 PRO A C 1
ATOM 1257 O O . PRO A 1 176 ? 0.318 -15.274 4.773 1.00 85.00 176 PRO A O 1
ATOM 1260 N N . ALA A 1 177 ? -1.690 -16.021 4.073 1.00 85.19 177 ALA A N 1
ATOM 1261 C CA . ALA A 1 177 ? -1.184 -17.084 3.207 1.00 85.19 177 ALA A CA 1
ATOM 1262 C C . ALA A 1 177 ? -0.697 -16.570 1.839 1.00 85.19 177 ALA A C 1
ATOM 1264 O O . ALA A 1 177 ? 0.108 -17.226 1.181 1.00 85.19 177 ALA A O 1
ATOM 1265 N N . GLN A 1 178 ? -1.171 -15.403 1.399 1.00 84.94 178 GLN A N 1
ATOM 1266 C CA . GLN A 1 178 ? -0.775 -14.766 0.149 1.00 84.94 178 GLN A CA 1
ATOM 1267 C C . GLN A 1 178 ? 0.325 -13.746 0.432 1.00 84.94 178 GLN A C 1
ATOM 1269 O O . GLN A 1 178 ? 0.074 -12.567 0.677 1.00 84.94 178 GLN A O 1
ATOM 1274 N N . ARG A 1 179 ? 1.568 -14.222 0.415 1.00 87.38 179 ARG A N 1
ATOM 1275 C CA . ARG A 1 179 ? 2.745 -13.396 0.696 1.00 87.38 179 ARG A CA 1
ATOM 1276 C C . ARG A 1 179 ? 3.431 -12.944 -0.579 1.00 87.38 179 ARG A C 1
ATOM 1278 O O . ARG A 1 179 ? 3.423 -13.668 -1.576 1.00 87.38 179 ARG A O 1
ATOM 1285 N N . LEU A 1 180 ? 4.050 -11.772 -0.511 1.00 90.38 180 LEU A N 1
ATOM 1286 C CA . LEU A 1 180 ? 4.980 -11.250 -1.503 1.00 90.38 180 LEU A CA 1
ATOM 1287 C C . LEU A 1 180 ? 6.220 -10.747 -0.753 1.00 90.38 180 LEU A C 1
ATOM 1289 O O . LEU A 1 180 ? 6.212 -9.666 -0.164 1.00 90.38 180 LEU A O 1
ATOM 1293 N N . ALA A 1 181 ? 7.264 -11.580 -0.722 1.00 90.00 181 ALA A N 1
ATOM 1294 C CA . ALA A 1 181 ? 8.409 -11.417 0.175 1.00 90.00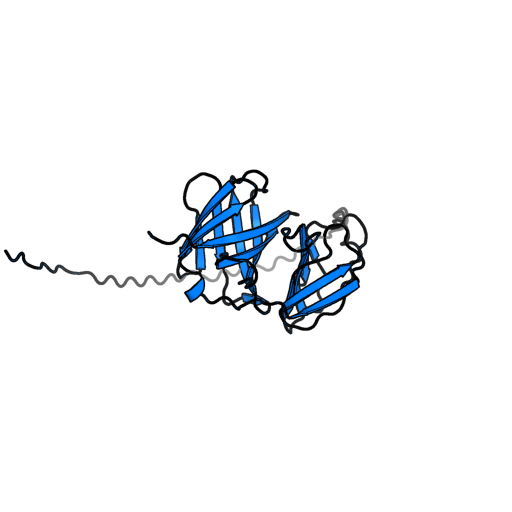 181 ALA A CA 1
ATOM 1295 C C . ALA A 1 181 ? 7.968 -11.248 1.647 1.00 90.00 181 ALA A C 1
ATOM 1297 O O . ALA A 1 181 ? 7.258 -12.108 2.173 1.00 90.00 181 ALA A O 1
ATOM 1298 N N . ALA A 1 182 ? 8.383 -10.168 2.317 1.00 91.06 182 ALA A N 1
ATOM 1299 C CA . ALA A 1 182 ? 7.986 -9.871 3.696 1.00 91.06 182 ALA A CA 1
ATOM 1300 C C . ALA A 1 182 ? 6.565 -9.281 3.824 1.00 91.06 182 ALA A C 1
ATOM 1302 O O . ALA A 1 182 ? 6.038 -9.206 4.933 1.00 91.06 182 ALA A O 1
ATOM 1303 N N . GLY A 1 183 ? 5.938 -8.879 2.711 1.00 93.50 183 GLY A N 1
ATOM 1304 C CA . GLY A 1 183 ? 4.590 -8.315 2.693 1.00 93.50 183 GLY A CA 1
ATOM 1305 C C . GLY A 1 183 ? 3.492 -9.373 2.610 1.00 93.50 183 GLY A C 1
ATOM 1306 O O . GLY A 1 183 ? 3.671 -10.455 2.043 1.00 93.50 183 GLY A O 1
ATOM 1307 N N . THR A 1 184 ? 2.330 -9.039 3.161 1.00 94.44 184 THR A N 1
ATOM 1308 C CA . THR A 1 184 ? 1.116 -9.864 3.115 1.00 94.44 184 THR A CA 1
ATOM 1309 C C . THR A 1 184 ? 0.033 -9.149 2.323 1.00 94.44 184 THR A C 1
ATOM 1311 O O . THR A 1 184 ? -0.219 -7.975 2.571 1.00 94.44 184 THR A O 1
ATOM 1314 N N . ALA A 1 185 ? -0.622 -9.844 1.392 1.00 95.38 185 ALA A N 1
ATOM 131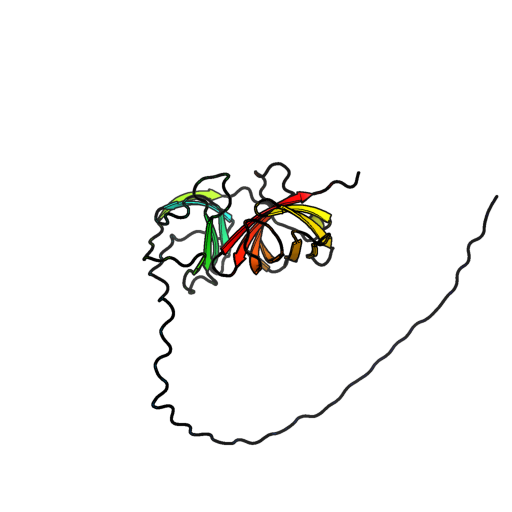5 C CA . ALA A 1 185 ? -1.704 -9.258 0.611 1.00 95.38 185 ALA A CA 1
ATOM 1316 C C . ALA A 1 185 ? -2.889 -8.854 1.501 1.00 95.38 185 ALA A C 1
ATOM 1318 O O . ALA A 1 185 ? -3.261 -9.580 2.429 1.00 95.38 185 ALA A O 1
ATOM 1319 N N . ALA A 1 186 ? -3.503 -7.718 1.194 1.00 97.25 186 ALA A N 1
ATOM 1320 C CA . ALA A 1 186 ? -4.723 -7.261 1.840 1.00 97.25 186 ALA A CA 1
ATOM 1321 C C . ALA A 1 186 ? -5.628 -6.537 0.844 1.00 97.25 186 ALA A C 1
ATOM 1323 O O . ALA A 1 186 ? -5.157 -5.984 -0.150 1.00 97.25 186 ALA A O 1
ATOM 1324 N N . HIS A 1 187 ? -6.917 -6.548 1.152 1.00 98.19 187 HIS A N 1
ATOM 1325 C CA . HIS A 1 187 ? -7.957 -5.819 0.447 1.00 98.19 187 HIS A CA 1
ATOM 1326 C C . HIS A 1 187 ? -8.685 -4.945 1.463 1.00 98.19 187 HIS A C 1
ATOM 1328 O O . HIS A 1 187 ? -9.281 -5.481 2.404 1.00 98.19 187 HIS A O 1
ATOM 1334 N N . LEU A 1 188 ? -8.596 -3.627 1.307 1.00 98.44 188 LEU A N 1
ATOM 1335 C CA . LEU A 1 188 ? -9.182 -2.645 2.216 1.00 98.44 188 LEU A CA 1
ATOM 1336 C C . LEU A 1 188 ? -10.256 -1.833 1.502 1.00 98.44 188 LEU A C 1
ATOM 1338 O O . LEU A 1 188 ? -10.086 -1.477 0.344 1.00 98.44 188 LEU A O 1
ATOM 1342 N N . SER A 1 189 ? -11.317 -1.491 2.219 1.00 98.44 189 SER A N 1
ATOM 1343 C CA . SER A 1 189 ? -12.376 -0.595 1.772 1.00 98.44 189 SER A CA 1
ATOM 1344 C C . SER A 1 189 ? -12.368 0.656 2.644 1.00 98.44 189 SER A C 1
ATOM 1346 O O . SER A 1 189 ? -12.411 0.559 3.878 1.00 98.44 189 SER A O 1
ATOM 1348 N N . VAL A 1 190 ? -12.281 1.820 2.006 1.00 98.31 190 VAL A N 1
ATOM 1349 C CA . VAL A 1 190 ? -12.301 3.141 2.645 1.00 98.31 190 VAL A CA 1
ATOM 1350 C C . VAL A 1 190 ? -13.630 3.815 2.331 1.00 98.31 190 VAL A C 1
ATOM 1352 O O . VAL A 1 190 ? -14.069 3.818 1.181 1.00 98.31 190 VAL A O 1
ATOM 1355 N N . ALA A 1 191 ? -14.274 4.387 3.350 1.00 98.06 191 ALA A N 1
ATOM 1356 C CA . ALA A 1 191 ? -15.523 5.120 3.168 1.00 98.06 191 ALA A CA 1
ATOM 1357 C C . ALA A 1 191 ? -15.655 6.310 4.125 1.00 98.06 191 ALA A C 1
ATOM 1359 O O . ALA A 1 191 ? -15.467 6.161 5.335 1.00 98.06 191 ALA A O 1
ATOM 1360 N N . GLY A 1 192 ? -16.091 7.457 3.603 1.00 96.69 192 GLY A N 1
ATOM 1361 C CA . GLY A 1 192 ? -16.417 8.650 4.381 1.00 96.69 192 GLY A CA 1
ATOM 1362 C C . GLY A 1 192 ? -15.209 9.364 4.989 1.00 96.69 192 GLY A C 1
ATOM 1363 O O . GLY A 1 192 ? -15.370 9.986 6.037 1.00 96.69 192 GLY A O 1
ATOM 1364 N N . CYS A 1 193 ? -14.027 9.250 4.376 1.00 96.88 193 CYS A N 1
ATOM 1365 C CA . CYS A 1 193 ? -12.787 9.875 4.851 1.00 96.88 193 CYS A CA 1
ATOM 1366 C C . CYS A 1 193 ? -12.434 11.103 3.999 1.00 96.88 193 CYS A C 1
ATOM 1368 O O . CYS A 1 193 ? -12.259 11.004 2.785 1.00 96.88 193 CYS A O 1
ATOM 1370 N N . ALA A 1 194 ? -12.316 12.276 4.616 1.00 94.69 194 ALA A N 1
ATOM 1371 C CA . ALA A 1 194 ? -11.979 13.515 3.930 1.00 94.69 194 ALA A CA 1
ATOM 1372 C C . ALA A 1 194 ? -10.579 13.451 3.297 1.00 94.69 194 ALA A C 1
ATOM 1374 O O . ALA A 1 194 ? -9.620 12.982 3.904 1.00 94.69 194 ALA A O 1
ATOM 1375 N N . GLY A 1 195 ? -10.456 13.945 2.062 1.00 88.75 195 GLY A N 1
ATOM 1376 C CA . GLY A 1 195 ? -9.174 14.016 1.350 1.00 88.75 195 GLY A CA 1
ATOM 1377 C C . GLY A 1 195 ? -8.677 12.688 0.767 1.00 88.75 195 GLY A C 1
ATOM 1378 O O . GLY A 1 195 ? -7.671 12.688 0.064 1.00 88.75 195 GLY A O 1
ATOM 1379 N N . THR A 1 196 ? -9.389 11.581 0.994 1.00 90.62 196 THR A N 1
ATOM 1380 C CA . THR A 1 196 ? -9.132 10.277 0.364 1.00 90.62 196 THR A CA 1
ATOM 1381 C C . THR A 1 196 ? -10.355 9.861 -0.447 1.00 90.62 196 THR A C 1
ATOM 1383 O O . THR A 1 196 ? -11.482 10.188 -0.088 1.00 90.62 196 THR A O 1
ATOM 1386 N N . ALA A 1 197 ? -10.149 9.180 -1.572 1.00 92.06 197 ALA A N 1
ATOM 1387 C CA . ALA A 1 197 ? -11.267 8.642 -2.334 1.00 92.06 197 ALA A CA 1
ATOM 1388 C C . ALA A 1 197 ? -11.883 7.445 -1.596 1.00 92.06 197 ALA A C 1
ATOM 1390 O O . ALA A 1 197 ? -11.168 6.562 -1.127 1.00 92.06 197 ALA A O 1
ATOM 1391 N N . ASP A 1 198 ? -13.211 7.405 -1.525 1.00 96.94 198 ASP A N 1
ATOM 1392 C CA . ASP A 1 198 ? -13.917 6.191 -1.129 1.00 96.94 198 ASP A CA 1
ATOM 1393 C C . ASP A 1 198 ? -13.684 5.105 -2.188 1.00 96.94 198 ASP A C 1
ATOM 1395 O O . ASP A 1 198 ? -13.677 5.393 -3.389 1.00 96.94 198 ASP A O 1
ATOM 1399 N N . GLY A 1 199 ? -13.521 3.859 -1.752 1.00 97.44 199 GLY A N 1
ATOM 1400 C CA . GLY A 1 199 ? -13.331 2.735 -2.661 1.00 97.44 199 GLY A CA 1
ATOM 1401 C C . GLY A 1 199 ? -12.560 1.574 -2.058 1.00 97.44 199 GLY A C 1
ATOM 1402 O O . GLY A 1 199 ? -12.222 1.561 -0.872 1.00 97.44 199 GLY A O 1
ATOM 1403 N N . ASP A 1 200 ? -12.284 0.601 -2.919 1.00 98.38 200 ASP A N 1
ATOM 1404 C CA . ASP A 1 200 ? -11.564 -0.613 -2.573 1.00 98.38 200 ASP A CA 1
ATOM 1405 C C . ASP A 1 200 ? -10.113 -0.553 -3.067 1.00 98.38 200 ASP A C 1
ATOM 1407 O O . ASP A 1 200 ? -9.812 -0.094 -4.171 1.00 98.38 200 ASP A O 1
ATOM 1411 N N . TYR A 1 201 ? -9.205 -1.039 -2.230 1.00 98.50 201 TYR A N 1
ATOM 1412 C CA . TYR A 1 201 ? -7.766 -0.977 -2.419 1.00 98.50 201 TYR A CA 1
ATOM 1413 C C . TYR A 1 201 ? -7.159 -2.349 -2.159 1.00 98.50 201 TYR A C 1
ATOM 1415 O O . TYR A 1 201 ? -7.127 -2.832 -1.027 1.00 98.50 201 TYR A O 1
ATOM 1423 N N . ASP A 1 202 ? -6.593 -2.953 -3.197 1.00 98.06 202 ASP A N 1
ATOM 1424 C CA . ASP A 1 202 ? -5.747 -4.135 -3.046 1.00 98.06 202 ASP A CA 1
ATOM 1425 C C . ASP A 1 202 ? -4.318 -3.692 -2.771 1.00 98.06 202 ASP A C 1
ATOM 1427 O O . ASP A 1 202 ? -3.850 -2.729 -3.378 1.00 98.06 202 ASP A O 1
ATOM 1431 N N . GLY A 1 203 ? -3.585 -4.378 -1.904 1.00 97.44 203 GLY A N 1
ATOM 1432 C CA . GLY A 1 203 ? -2.249 -3.939 -1.520 1.00 97.44 203 GLY A CA 1
ATOM 1433 C C . GLY A 1 203 ? -1.467 -4.940 -0.693 1.00 97.44 203 GLY A C 1
ATOM 1434 O O . GLY A 1 203 ? -1.789 -6.129 -0.639 1.00 97.44 203 GLY A O 1
ATOM 1435 N N . LEU A 1 204 ? -0.416 -4.433 -0.059 1.00 97.00 204 LEU A N 1
ATOM 1436 C CA . LEU A 1 204 ? 0.399 -5.161 0.900 1.00 97.00 204 LEU A CA 1
ATOM 1437 C C . LEU A 1 204 ? 0.315 -4.491 2.266 1.00 97.00 204 LEU A C 1
ATOM 1439 O O . LEU A 1 204 ? 0.368 -3.268 2.361 1.00 97.00 204 LEU A O 1
ATOM 1443 N N . ILE A 1 205 ? 0.264 -5.309 3.312 1.00 96.56 205 ILE A N 1
ATOM 1444 C CA . ILE A 1 205 ? 0.590 -4.906 4.677 1.00 96.56 205 ILE A CA 1
ATOM 1445 C C . ILE A 1 205 ? 2.010 -5.377 4.981 1.00 96.56 205 ILE A C 1
ATOM 1447 O O . ILE A 1 205 ? 2.390 -6.505 4.635 1.00 96.56 205 ILE A O 1
ATOM 1451 N N . VAL A 1 206 ? 2.786 -4.516 5.631 1.00 94.94 206 VAL A N 1
ATOM 1452 C CA . VAL A 1 206 ? 4.151 -4.776 6.096 1.00 94.94 206 VAL A CA 1
ATOM 1453 C C . VAL A 1 206 ? 4.332 -4.286 7.529 1.00 94.94 206 VAL A C 1
ATOM 1455 O O . VAL A 1 206 ? 3.626 -3.387 7.981 1.00 94.94 206 VAL A O 1
ATOM 1458 N N . VAL A 1 207 ? 5.297 -4.860 8.246 1.00 94.12 207 VAL A N 1
ATOM 1459 C CA . VAL A 1 207 ? 5.812 -4.256 9.481 1.00 94.12 207 VAL A CA 1
ATOM 1460 C C . VAL A 1 207 ? 7.048 -3.453 9.105 1.00 94.12 207 VAL A C 1
ATOM 1462 O O . VAL A 1 207 ? 8.125 -4.022 8.907 1.00 94.12 207 VAL A O 1
ATOM 1465 N N . ASP A 1 208 ? 6.870 -2.144 8.960 1.00 90.81 208 ASP A N 1
ATOM 1466 C CA . ASP A 1 208 ? 7.968 -1.202 8.776 1.00 90.81 208 ASP A CA 1
ATOM 1467 C C . ASP A 1 208 ? 8.643 -0.953 10.131 1.00 90.81 208 ASP A C 1
ATOM 1469 O O . ASP A 1 208 ? 8.044 -0.382 11.041 1.00 90.81 208 ASP A O 1
ATOM 1473 N N . THR A 1 209 ? 9.882 -1.422 10.289 1.00 89.12 209 THR A N 1
ATOM 1474 C CA . THR A 1 209 ? 10.598 -1.300 11.569 1.00 89.12 209 THR A CA 1
ATOM 1475 C C . THR A 1 209 ? 11.175 0.096 11.812 1.00 89.12 209 THR A C 1
ATOM 1477 O O . THR A 1 209 ? 11.611 0.382 12.929 1.00 89.12 209 THR A O 1
ATOM 1480 N N . GLU A 1 210 ? 11.148 0.976 10.808 1.00 88.81 210 GLU A N 1
ATOM 1481 C CA . GLU A 1 210 ? 11.567 2.376 10.927 1.00 88.81 210 GLU A CA 1
ATOM 1482 C C . GLU A 1 210 ? 10.388 3.309 11.254 1.00 88.81 210 GLU A C 1
ATOM 1484 O O . GLU A 1 210 ? 10.592 4.410 11.776 1.00 88.81 210 GLU A O 1
ATOM 1489 N N . ALA A 1 211 ? 9.147 2.858 11.040 1.00 88.44 211 ALA A N 1
ATOM 1490 C CA . ALA A 1 211 ? 7.936 3.592 11.389 1.00 88.44 211 ALA A CA 1
ATOM 1491 C C . ALA A 1 211 ? 7.664 3.541 12.905 1.00 88.44 211 ALA A C 1
ATOM 1493 O O . ALA A 1 211 ? 6.973 2.661 13.424 1.00 88.44 211 ALA A O 1
ATOM 1494 N N . ILE A 1 212 ? 8.216 4.514 13.636 1.00 85.12 212 ILE A N 1
ATOM 1495 C CA . ILE A 1 212 ? 8.121 4.593 15.101 1.00 85.12 212 ILE A CA 1
ATOM 1496 C C . ILE A 1 212 ? 6.648 4.539 15.555 1.00 85.12 212 ILE A C 1
ATOM 1498 O O . ILE A 1 212 ? 5.850 5.417 15.231 1.00 85.12 212 ILE A O 1
ATOM 1502 N N . ASN A 1 213 ? 6.321 3.532 16.372 1.00 89.94 213 ASN A N 1
ATOM 1503 C CA . ASN A 1 213 ? 5.008 3.240 16.973 1.00 89.94 213 ASN A CA 1
ATOM 1504 C C . ASN A 1 213 ? 3.910 2.718 16.031 1.00 89.94 213 ASN A C 1
ATOM 1506 O O . ASN A 1 213 ? 2.834 2.367 16.525 1.00 89.94 213 ASN A O 1
ATOM 1510 N N . ALA A 1 214 ? 4.140 2.635 14.720 1.00 95.38 214 ALA A N 1
ATOM 1511 C CA . ALA A 1 214 ? 3.195 1.959 13.840 1.00 95.38 214 ALA A CA 1
ATOM 1512 C C . ALA A 1 214 ? 3.289 0.444 14.073 1.00 95.38 214 ALA A C 1
ATOM 1514 O O . ALA A 1 214 ? 4.375 -0.129 14.115 1.00 95.38 214 ALA A O 1
ATOM 1515 N N . ALA A 1 215 ? 2.145 -0.214 14.239 1.00 95.69 215 ALA A N 1
ATOM 1516 C CA . ALA A 1 215 ? 2.090 -1.669 14.326 1.00 95.69 215 ALA A CA 1
ATOM 1517 C C . ALA A 1 215 ? 2.288 -2.306 12.945 1.00 95.69 215 ALA A C 1
ATOM 1519 O O . ALA A 1 215 ? 2.915 -3.357 12.821 1.00 95.69 215 ALA A O 1
ATOM 1520 N N . TRP A 1 216 ? 1.748 -1.659 11.913 1.00 96.12 216 TRP A N 1
ATOM 1521 C CA . TRP A 1 216 ? 1.898 -2.062 10.524 1.00 96.12 216 TRP A CA 1
ATOM 1522 C C . TRP A 1 216 ? 1.617 -0.891 9.577 1.00 96.12 216 TRP A C 1
ATOM 1524 O 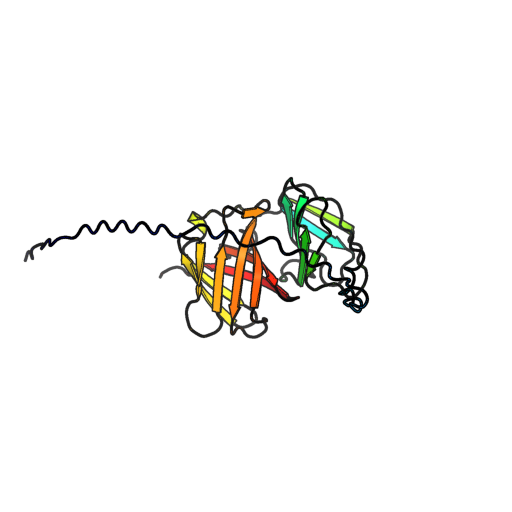O . TRP A 1 216 ? 1.042 0.133 9.956 1.00 96.12 216 TRP A O 1
ATOM 1534 N N . HIS A 1 217 ? 2.028 -1.073 8.328 1.00 96.62 217 HIS A N 1
ATOM 1535 C CA . HIS A 1 217 ? 1.894 -0.135 7.221 1.00 96.62 217 HIS A CA 1
ATOM 1536 C C . HIS A 1 217 ? 1.184 -0.835 6.064 1.00 96.62 217 HIS A C 1
ATOM 1538 O O . HIS A 1 217 ? 1.581 -1.935 5.678 1.00 96.62 217 HIS A O 1
ATOM 1544 N N . PHE A 1 218 ? 0.116 -0.237 5.541 1.00 97.69 218 PHE A N 1
ATOM 1545 C CA . PHE A 1 218 ? -0.554 -0.702 4.331 1.00 97.69 218 PHE A CA 1
ATOM 1546 C C . PHE A 1 218 ? -0.235 0.224 3.168 1.00 97.69 218 PHE A C 1
ATOM 1548 O O . PHE A 1 218 ? -0.341 1.443 3.288 1.00 97.69 218 PHE A O 1
ATOM 1555 N N . ILE A 1 219 ? 0.074 -0.381 2.025 1.00 97.69 219 ILE A N 1
ATOM 1556 C CA . ILE A 1 219 ? 0.268 0.320 0.763 1.00 97.69 219 ILE A CA 1
ATOM 1557 C C . ILE A 1 219 ? -0.529 -0.423 -0.303 1.00 97.69 219 ILE A C 1
ATOM 1559 O O . ILE A 1 219 ? -0.281 -1.601 -0.580 1.00 97.69 219 ILE A O 1
ATOM 1563 N N . GLY A 1 220 ? -1.489 0.253 -0.920 1.00 97.94 220 GLY A N 1
ATOM 1564 C CA . GLY A 1 220 ? -2.425 -0.351 -1.857 1.00 97.94 220 GLY A CA 1
ATOM 1565 C C . GLY A 1 220 ? -2.901 0.611 -2.926 1.00 97.94 220 GLY A C 1
ATOM 1566 O O . GLY A 1 220 ? -2.594 1.796 -2.918 1.00 97.94 220 GLY A O 1
ATOM 1567 N N . ALA A 1 221 ? -3.622 0.067 -3.895 1.00 98.00 221 ALA A 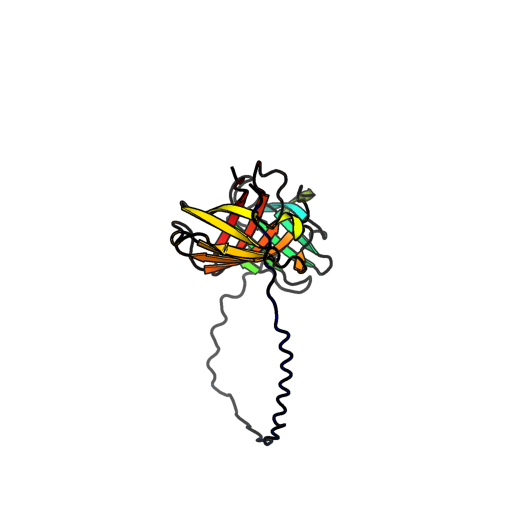N 1
ATOM 1568 C CA . ALA A 1 221 ? -4.107 0.806 -5.044 1.00 98.00 221 ALA A CA 1
ATOM 1569 C C . ALA A 1 221 ? -5.528 0.365 -5.380 1.00 98.00 221 ALA A C 1
ATOM 1571 O O . ALA A 1 221 ? -5.810 -0.836 -5.360 1.00 98.00 221 ALA A O 1
ATOM 1572 N N . GLY A 1 222 ? -6.361 1.350 -5.696 1.00 95.81 222 GLY A N 1
ATOM 1573 C CA . GLY A 1 222 ? -7.735 1.216 -6.175 1.00 95.81 222 GLY A CA 1
ATOM 1574 C C . GLY A 1 222 ? -7.895 1.954 -7.502 1.00 95.81 222 GLY A C 1
ATOM 1575 O O . GLY A 1 222 ? -6.906 2.127 -8.217 1.00 95.81 222 GLY A O 1
ATOM 1576 N N . ASP A 1 223 ? -9.106 2.421 -7.811 1.00 93.50 223 ASP A N 1
ATOM 1577 C CA . ASP A 1 223 ? -9.526 3.109 -9.049 1.00 93.50 223 ASP A CA 1
ATOM 1578 C C . ASP A 1 223 ? -8.651 4.319 -9.458 1.00 93.50 223 ASP A C 1
ATOM 1580 O O . ASP A 1 223 ? -9.030 5.486 -9.356 1.00 93.50 223 ASP A O 1
ATOM 1584 N N . GLY A 1 224 ? -7.433 4.050 -9.929 1.00 95.62 224 GLY A N 1
ATOM 1585 C CA . GLY A 1 224 ? -6.428 5.060 -10.249 1.00 95.62 224 GLY A CA 1
ATOM 1586 C C . GLY A 1 224 ? -5.800 5.755 -9.037 1.00 95.62 224 GLY A C 1
ATOM 1587 O O . GLY A 1 224 ? -5.057 6.708 -9.244 1.00 95.62 224 GLY A O 1
ATOM 1588 N N . GLN A 1 225 ? -6.070 5.311 -7.808 1.00 96.69 225 GLN A N 1
ATOM 1589 C CA . GLN A 1 225 ? -5.610 5.951 -6.568 1.00 96.69 225 GLN A CA 1
ATOM 1590 C C . GLN A 1 225 ? -4.655 5.050 -5.788 1.00 96.69 225 GLN A C 1
ATOM 1592 O O . GLN A 1 225 ? -4.744 3.825 -5.872 1.00 96.69 225 GLN A O 1
ATOM 1597 N N . VAL A 1 226 ? -3.776 5.664 -4.999 1.00 97.75 226 VAL A N 1
ATOM 1598 C CA . VAL A 1 226 ? -2.906 4.981 -4.034 1.00 97.75 226 VAL A CA 1
ATOM 1599 C C . VAL A 1 226 ? -3.407 5.283 -2.625 1.00 97.75 226 VAL A C 1
ATOM 1601 O O . VAL A 1 226 ? -3.736 6.425 -2.317 1.00 97.75 226 VAL A O 1
ATOM 1604 N N . LEU A 1 227 ? -3.466 4.254 -1.785 1.00 98.12 227 LEU A N 1
ATOM 1605 C CA . LEU A 1 227 ? -3.703 4.366 -0.351 1.00 98.12 227 LEU A CA 1
ATOM 1606 C C . LEU A 1 227 ? -2.433 3.926 0.373 1.00 98.12 227 LEU A C 1
ATOM 1608 O O . LEU A 1 227 ? -1.974 2.800 0.185 1.00 98.12 227 LEU A O 1
ATOM 1612 N N . ASP A 1 228 ? -1.880 4.813 1.187 1.00 97.56 228 ASP A N 1
ATOM 1613 C CA . ASP A 1 228 ? -0.693 4.582 2.005 1.00 97.56 228 ASP A CA 1
ATOM 1614 C C . ASP A 1 228 ? -1.022 5.029 3.432 1.00 97.56 228 ASP A C 1
ATOM 1616 O O . ASP A 1 228 ? -1.262 6.215 3.668 1.00 97.56 228 ASP A O 1
ATOM 1620 N N . ILE A 1 229 ? -1.140 4.070 4.353 1.00 97.56 229 ILE A N 1
ATOM 1621 C CA . ILE A 1 229 ? -1.608 4.327 5.717 1.00 97.56 229 ILE A CA 1
ATOM 1622 C C . ILE A 1 229 ? -0.820 3.527 6.751 1.00 97.56 229 ILE A C 1
ATOM 1624 O O . ILE A 1 229 ? -0.546 2.338 6.579 1.00 97.56 229 ILE A O 1
ATOM 1628 N N . TYR A 1 230 ? -0.523 4.163 7.880 1.00 97.38 230 TYR A N 1
ATOM 1629 C CA . TYR A 1 230 ? 0.047 3.506 9.056 1.00 97.38 230 TYR A CA 1
ATOM 1630 C C . TYR A 1 230 ? -1.047 3.242 10.083 1.00 97.38 230 TYR A C 1
ATOM 1632 O O . TYR A 1 230 ? -1.895 4.104 10.330 1.00 97.38 230 TYR A O 1
ATOM 1640 N N . ALA A 1 231 ? -1.020 2.066 10.700 1.00 97.62 231 ALA A N 1
ATOM 1641 C CA . ALA A 1 231 ? -1.924 1.720 11.785 1.00 97.62 231 ALA A CA 1
ATOM 1642 C C . ALA A 1 231 ? -1.186 1.675 13.116 1.00 97.62 231 ALA A C 1
ATOM 1644 O O . ALA A 1 231 ? -0.133 1.051 13.253 1.00 97.62 231 ALA A O 1
ATOM 1645 N N . PHE A 1 232 ? -1.785 2.299 14.120 1.00 97.06 232 PHE A N 1
ATOM 1646 C CA . PHE A 1 232 ? -1.253 2.413 15.467 1.00 97.06 232 PHE A CA 1
ATOM 1647 C C . PHE A 1 232 ? -2.141 1.618 16.412 1.00 97.06 232 PHE A C 1
ATOM 1649 O O . PHE A 1 232 ? -3.362 1.783 16.398 1.00 97.06 232 PHE A O 1
ATOM 1656 N N . LEU A 1 233 ? -1.533 0.752 17.221 1.00 95.94 233 LEU A N 1
ATOM 1657 C CA . LEU A 1 233 ? -2.260 -0.015 18.227 1.00 95.94 233 LEU A CA 1
ATOM 1658 C C . LEU A 1 233 ? -2.818 0.941 19.291 1.00 95.94 233 LEU A C 1
ATOM 1660 O O . LEU A 1 233 ? -2.093 1.781 19.826 1.00 95.94 233 LEU A O 1
ATOM 1664 N N . ILE A 1 234 ? -4.098 0.798 19.614 1.00 95.00 234 ILE A N 1
ATOM 1665 C CA . ILE A 1 234 ? -4.730 1.498 20.728 1.00 95.00 234 ILE A CA 1
ATOM 1666 C C . ILE A 1 234 ? -4.559 0.595 21.949 1.00 95.00 234 ILE A C 1
ATOM 1668 O O . ILE A 1 234 ? -5.155 -0.477 22.014 1.00 95.00 234 ILE A O 1
ATOM 1672 N N . SER A 1 235 ? -3.719 0.992 22.906 1.00 83.81 235 SER A N 1
ATOM 1673 C CA . SER A 1 235 ? -3.608 0.255 24.167 1.00 83.81 235 SER A CA 1
ATOM 1674 C C . SER A 1 235 ? -4.950 0.296 24.897 1.00 83.81 235 SER A C 1
ATOM 1676 O O . SER A 1 235 ? -5.465 1.388 25.151 1.00 83.81 235 SER A O 1
ATOM 1678 N N . GLU A 1 236 ? -5.491 -0.863 25.268 1.00 70.88 236 GLU A N 1
ATOM 1679 C CA . GLU A 1 236 ? -6.571 -0.918 26.253 1.00 70.88 236 GLU A CA 1
ATOM 1680 C C . GLU A 1 236 ? -6.020 -0.375 27.580 1.00 70.88 236 GLU A C 1
ATOM 1682 O O . GLU A 1 236 ? -5.052 -0.911 28.124 1.00 70.88 236 GLU A O 1
ATOM 1687 N N . GLY A 1 237 ? -6.555 0.769 28.014 1.00 53.31 237 GLY A N 1
ATOM 1688 C CA . GLY A 1 237 ? -6.181 1.427 29.269 1.00 53.31 237 GLY A CA 1
ATOM 1689 C C . GLY A 1 237 ? -6.761 0.755 30.504 1.00 53.31 237 GLY A C 1
ATOM 1690 O O . GLY A 1 237 ? -7.757 0.010 30.374 1.00 53.31 237 GLY A O 1
#

Secondary structure (DSSP, 8-state):
--------------------------------------PPPP-------EE-----SEEEEEEEES-TT-SEEEEEE-TT--EEEEEESSTTSPPSEEEEESSTTSPPEEESPPSS-EE-EEEEEEE--EEPP-GGGT-EEEEEEETTEEEEEEE-TT-EEEEESSSSEEEEEEEEEEEETTEEEEEEEEES-TTS--EEEEEEEEEESSSTTEEEEEEEE-SS-EEEEEEEE----

pLDDT: mean 85.11, std 17.05, range [43.16, 98.5]

Foldseek 3Di:
DDDDDDDDDDDDDDDDDDDDDDDDDDDDDDDPDDPDDPPPPPPDPDQAAEADDDDDAAKKWFAKDWDCQFGTFMKFAHPQGWIKTFGHNDPPDFGFKIWTAHGPPGDIDMFLRDPHHTYMDTPDIDHAPWAADDLVLQFAWKWKQFANDIWTWGQHSQQWTGTDDDAWTKTWGWASVCDGHRWTWIKIATPRHPPDDGDIWIWTKIHRPVPPQFSIWTWTDDDSGITTMTMHGDDDD

Solvent-accessible surface area (backbone atoms only — not comparable to full-atom values): 13622 Å² total; per-residue (Å²): 137,87,80,80,89,86,90,83,80,90,81,91,81,90,81,88,79,88,84,87,81,81,91,79,88,79,81,96,71,90,77,88,74,82,81,76,84,72,76,79,73,76,78,66,81,71,81,47,65,67,49,71,63,94,74,73,62,35,45,26,34,36,30,41,45,60,51,93,60,25,30,26,40,43,34,28,19,32,91,66,38,26,36,43,32,39,19,4,73,41,84,97,49,67,44,54,31,38,39,37,25,82,25,72,81,52,70,74,43,52,32,40,71,72,96,57,72,36,58,42,41,74,77,46,76,45,81,42,72,58,43,70,77,50,72,87,76,55,48,45,44,32,37,28,60,44,62,84,30,69,22,34,27,33,29,43,91,82,37,38,33,45,49,47,78,88,59,25,30,42,31,37,40,49,38,79,88,48,60,40,49,44,26,24,33,28,41,38,38,38,38,70,30,52,91,44,80,64,48,55,26,48,32,35,36,32,28,47,74,80,48,84,77,39,66,32,35,38,45,28,40,35,97,58,39,56,48,53,39,50,33,29,68,56,77,86,128

Organism: NCBI:txid1209778

Nearest PDB structures (foldseek):
  5hae-assembly1_A  TM=5.346E-01  e=2.253E+00  Rhodnius prolixus
  2zsc-assembly1_A  TM=3.962E-01  e=4.131E+00  Pleurotus cornucopiae
  7wug-assembly1_4  TM=1.789E-01  e=2.622E+00  Saccharomyces cerevisiae